Protein AF-A0A812RTT9-F1 (afdb_monomer)

Secondary structure (DSSP, 8-state):
----------EEEEEE----S----S-GGGS-SSTTSHHHHHHHHHHHHTT-PPP-----EE--SPTTSSSSHHHHHHHHHHHHHHHHTS----PPPPPP-PPP--HHHHHHHHHHHHHHHHHHHHT--TTHHHHT--SSSHHHHHHH-TTHHHHHHHHHHTT-SEEEE-TTSS-EEEE--PPPSSHHHHHHHHHHHHHHHHHHHHHHHHTT-----------S--SEEEEEEE-TT---S-----EE-

Sequence (249 aa):
MSILEVALAQRRVTVSVPATVANLGPGLETVPRTEANLVVQGAAAAFKVCGRHLPSLRFICEHRIPFNKGLGAASASFVGGFLAASVLSAEAKKEEGGRLEVESVERRNAIFNVGRSALLINCFATQDFAKFQKASEDFLASPTILEKFPHIRPVSQAALAAGASGACACGYGPSVMALIQGRTGDVLAQSASNQLEQNVGKAMLTAGEECLVNGQILIAKPVDVGAHVVAQKSTLGQSDEKSRIVYFQ

Foldseek 3Di:
DDDDDDDPQFKAFAKAFDDQQAADDDDVVVADPDCPHLLNVLLQVLQVQVVHGRPDAAEAEAEGQDPPALRCSSVSSSPQSNVRNCVVSVDRDDDDDDDDPDDDDDPVQVVLLVVLCVVCVVCVVVVPLQCVQVSQDHDPQQVVLCVVAVLQVQLQVLLVVLPFSGKGARHSHDDMDTHHDQDPDDPVSVVVSVVSLVSSQVSSQVSCVVVVHHDHDGDGDDDPDGMDTPDMDGDPPDDDDDRYHYYYD

Radius of gyration: 21.87 Å; Cα contacts (8 Å, |Δi|>4): 388; chains: 1; bounding box: 47×41×65 Å

Structure (mmCIF, N/CA/C/O backbone):
data_AF-A0A812RTT9-F1
#
_entry.id   AF-A0A812RTT9-F1
#
loop_
_atom_site.group_PDB
_atom_site.id
_atom_site.type_symbol
_atom_site.label_atom_id
_atom_site.label_alt_id
_atom_site.label_comp_id
_atom_site.label_asym_id
_atom_site.label_entity_id
_atom_site.label_seq_id
_atom_site.pdbx_PDB_ins_code
_atom_site.Cartn_x
_atom_site.Cartn_y
_atom_site.Cartn_z
_atom_site.occupancy
_atom_site.B_iso_or_equiv
_atom_site.auth_seq_id
_atom_site.auth_comp_id
_atom_site.auth_asym_id
_atom_site.auth_atom_id
_atom_site.pdbx_PDB_model_num
ATOM 1 N N . MET A 1 1 ? -28.262 12.755 47.465 1.00 25.50 1 MET A N 1
ATOM 2 C CA . MET A 1 1 ? -28.466 12.812 46.001 1.00 25.50 1 MET A CA 1
ATOM 3 C C . MET A 1 1 ? -27.111 13.119 45.367 1.00 25.50 1 MET A C 1
ATOM 5 O O . MET A 1 1 ? -26.731 14.274 45.334 1.00 25.50 1 MET A O 1
ATOM 9 N N . SER A 1 2 ? -26.186 12.163 45.255 1.00 24.22 2 SER A N 1
ATOM 10 C CA . SER A 1 2 ? -26.076 11.056 44.282 1.00 24.22 2 SER A CA 1
ATOM 11 C C . SER A 1 2 ? -25.768 11.516 42.854 1.00 24.22 2 SER A C 1
ATOM 13 O O . SER A 1 2 ? -26.687 11.736 42.072 1.00 24.22 2 SER A O 1
ATOM 15 N N . ILE A 1 3 ? -24.483 11.542 42.499 1.00 21.12 3 ILE A N 1
ATOM 16 C CA . ILE A 1 3 ? -24.035 11.155 41.158 1.00 21.12 3 ILE A CA 1
ATOM 17 C C . ILE A 1 3 ? -22.860 10.194 41.364 1.00 21.12 3 ILE A C 1
ATOM 19 O O . ILE A 1 3 ? -21.837 10.562 41.933 1.00 21.12 3 ILE A O 1
ATOM 23 N N . LEU A 1 4 ? -23.084 8.930 40.999 1.00 18.11 4 LEU A N 1
ATOM 24 C CA . LEU A 1 4 ? -22.087 7.864 40.970 1.00 18.11 4 LEU A CA 1
ATOM 25 C C . LEU A 1 4 ? -21.086 8.138 39.837 1.00 18.11 4 LEU A C 1
ATOM 27 O O . LEU A 1 4 ? -21.487 8.197 38.676 1.00 18.11 4 LEU A O 1
ATOM 31 N N . GLU A 1 5 ? -19.793 8.199 40.151 1.00 22.33 5 GLU A N 1
ATOM 32 C CA . GLU A 1 5 ? -18.731 7.954 39.170 1.00 22.33 5 GLU A CA 1
ATOM 33 C C . GLU A 1 5 ? -18.570 6.442 38.983 1.00 22.33 5 GLU A C 1
ATOM 35 O O . GLU A 1 5 ? -18.138 5.725 39.886 1.00 22.33 5 GLU A O 1
ATOM 40 N N . VAL A 1 6 ? -18.922 5.936 37.801 1.00 22.14 6 VAL A N 1
ATOM 41 C CA . VAL A 1 6 ? -18.658 4.541 37.431 1.00 22.14 6 VAL A CA 1
ATOM 42 C C . VAL A 1 6 ? -17.352 4.489 36.641 1.00 22.14 6 VAL A C 1
ATOM 44 O O . VAL A 1 6 ? -17.323 4.704 35.430 1.00 22.14 6 VAL A O 1
ATOM 47 N N . ALA A 1 7 ? -16.256 4.181 37.334 1.00 30.05 7 ALA A N 1
ATOM 48 C CA . ALA A 1 7 ? -14.980 3.832 36.721 1.00 30.05 7 ALA A CA 1
ATOM 49 C C . ALA A 1 7 ? -15.010 2.372 36.234 1.00 30.05 7 ALA A C 1
ATOM 51 O O . ALA A 1 7 ? -14.800 1.437 37.003 1.00 30.05 7 ALA A O 1
ATOM 52 N N . LEU A 1 8 ? -15.227 2.154 34.936 1.00 38.53 8 LEU A N 1
ATOM 53 C CA . LEU A 1 8 ? -14.974 0.860 34.290 1.00 38.53 8 LEU A CA 1
ATOM 54 C C . LEU A 1 8 ? -13.590 0.874 33.625 1.00 38.53 8 LEU A C 1
ATOM 56 O O . LEU A 1 8 ? -13.465 0.926 32.406 1.00 38.53 8 LEU A O 1
ATOM 60 N N . ALA A 1 9 ? -12.530 0.823 34.435 1.00 48.03 9 ALA A N 1
ATOM 61 C CA . ALA A 1 9 ? -11.144 0.773 33.964 1.00 48.03 9 ALA A CA 1
ATOM 62 C C . ALA A 1 9 ? -10.454 -0.542 34.371 1.00 48.03 9 ALA A C 1
ATOM 64 O O . ALA A 1 9 ? -9.556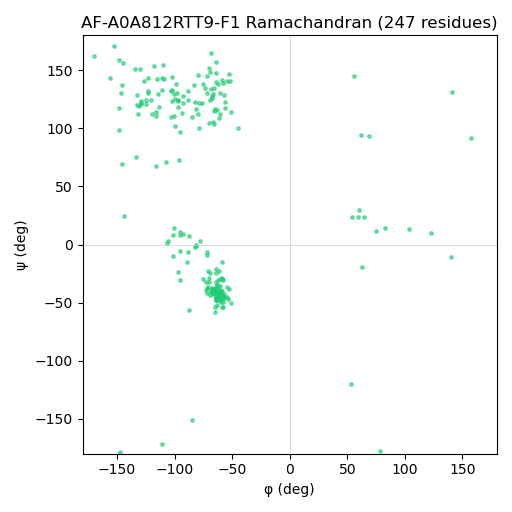 -0.526 35.203 1.00 48.03 9 ALA A O 1
ATOM 65 N N . GLN A 1 10 ? -10.869 -1.693 33.818 1.00 51.56 10 GLN A N 1
ATOM 66 C CA . GLN A 1 10 ? -10.268 -3.008 34.156 1.00 51.56 10 GLN A CA 1
ATOM 67 C C . GLN A 1 10 ? -10.157 -4.002 32.978 1.00 51.56 10 GLN A C 1
ATOM 69 O O . GLN A 1 10 ? -10.106 -5.223 33.166 1.00 51.56 10 GLN A O 1
ATOM 74 N N . ARG A 1 11 ? -10.111 -3.509 31.733 1.00 45.09 11 ARG A N 1
ATOM 75 C CA . ARG A 1 11 ? -9.978 -4.359 30.538 1.00 45.09 11 ARG A CA 1
ATOM 76 C C . ARG A 1 11 ? -8.849 -3.866 29.636 1.00 45.09 11 ARG A C 1
ATOM 78 O O . ARG A 1 11 ? -8.868 -2.731 29.171 1.00 45.09 11 ARG A O 1
ATOM 85 N N . ARG A 1 12 ? -7.866 -4.735 29.390 1.00 54.88 12 ARG A N 1
ATOM 86 C CA . ARG A 1 12 ? -6.783 -4.537 28.422 1.00 54.88 12 ARG A CA 1
ATOM 87 C C . ARG A 1 12 ? -7.127 -5.301 27.154 1.00 54.88 12 ARG A C 1
ATOM 89 O O . ARG A 1 12 ? -7.333 -6.510 27.220 1.00 54.88 12 ARG A O 1
ATOM 96 N N . VAL A 1 13 ? -7.126 -4.609 26.020 1.00 47.72 13 VAL A N 1
ATOM 97 C CA . VAL A 1 13 ? -7.212 -5.222 24.691 1.00 47.72 13 VAL A CA 1
ATOM 98 C C . VAL A 1 13 ? -6.000 -4.779 23.890 1.00 47.72 13 VAL A C 1
ATOM 100 O O . VAL A 1 13 ? -5.650 -3.600 23.874 1.00 47.72 13 VAL A O 1
ATOM 103 N N . THR A 1 14 ? -5.349 -5.747 23.263 1.00 49.47 14 THR A N 1
ATOM 104 C CA . THR A 1 14 ? -4.237 -5.546 22.349 1.00 49.47 14 THR A CA 1
ATOM 105 C C . THR A 1 14 ? -4.679 -6.032 20.982 1.00 49.47 14 THR A C 1
ATOM 107 O O . THR A 1 14 ? -4.944 -7.219 20.792 1.00 49.47 14 THR A O 1
ATOM 110 N N . VAL A 1 15 ? -4.788 -5.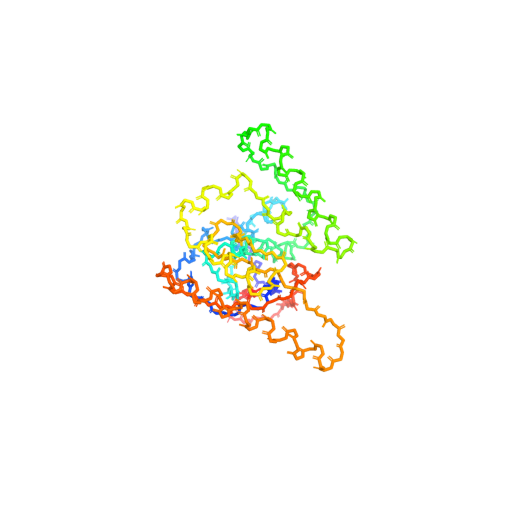093 20.047 1.00 42.69 15 VAL A N 1
ATOM 111 C CA . VAL A 1 15 ? -5.117 -5.357 18.645 1.00 42.69 15 VAL A CA 1
ATOM 112 C C . VAL A 1 15 ? -3.844 -5.247 17.829 1.00 42.69 15 VAL A C 1
ATOM 114 O O . VAL A 1 15 ? -3.104 -4.277 17.999 1.00 42.69 15 VAL A O 1
ATOM 117 N N . SER A 1 16 ? -3.618 -6.242 16.973 1.00 47.34 16 SER A N 1
ATOM 118 C CA . SER A 1 16 ? -2.632 -6.182 15.906 1.00 47.34 16 SER A CA 1
ATOM 119 C C . SER A 1 16 ? -3.343 -5.926 14.585 1.00 47.34 16 SER A C 1
ATOM 121 O O . SER A 1 16 ? -4.247 -6.674 14.206 1.00 47.34 16 SER A O 1
ATOM 123 N N . VAL A 1 17 ? -2.962 -4.857 13.888 1.00 45.22 17 VAL A N 1
ATOM 124 C CA . VAL A 1 17 ? -3.319 -4.697 12.476 1.00 45.22 17 VAL A CA 1
ATOM 125 C C . VAL A 1 17 ? -2.092 -5.085 11.675 1.00 45.22 17 VAL A C 1
ATOM 127 O O . VAL A 1 17 ? -1.097 -4.375 11.766 1.00 45.22 17 VAL A O 1
ATOM 130 N N . PRO A 1 18 ? -2.116 -6.209 10.946 1.00 41.66 18 PRO A N 1
ATOM 131 C CA . PRO A 1 18 ? -0.933 -6.661 10.249 1.00 41.66 18 PRO A CA 1
ATOM 132 C C . PRO A 1 18 ? -0.545 -5.631 9.190 1.00 41.66 18 PRO A C 1
ATOM 134 O O . PRO A 1 18 ? -1.275 -5.387 8.230 1.00 41.66 18 PRO A O 1
ATOM 137 N N . ALA A 1 19 ? 0.624 -5.031 9.377 1.00 45.41 19 ALA A N 1
ATOM 138 C CA . ALA A 1 19 ? 1.391 -4.475 8.286 1.00 45.41 19 ALA A CA 1
ATOM 139 C C . ALA A 1 19 ? 2.001 -5.639 7.498 1.00 45.41 19 ALA A C 1
ATOM 141 O O . ALA A 1 19 ? 2.594 -6.555 8.077 1.00 45.41 19 ALA A O 1
ATOM 142 N N . THR A 1 20 ? 1.916 -5.598 6.173 1.00 37.03 20 THR A N 1
ATOM 143 C CA . THR A 1 20 ? 2.867 -6.303 5.315 1.00 37.03 20 THR A CA 1
ATOM 144 C C . THR A 1 20 ? 4.267 -5.898 5.807 1.00 37.03 20 THR A C 1
ATOM 146 O O . THR A 1 20 ? 4.567 -4.712 5.788 1.00 37.03 20 THR A O 1
ATOM 149 N N . VAL A 1 21 ? 5.059 -6.832 6.357 1.00 31.42 21 VAL A N 1
ATOM 150 C CA . VAL A 1 21 ? 6.250 -6.565 7.202 1.00 31.42 21 VAL A CA 1
ATOM 151 C C . VAL A 1 21 ? 7.150 -5.463 6.621 1.00 31.42 21 VAL A C 1
ATOM 153 O O . VAL A 1 21 ? 7.923 -5.696 5.700 1.00 31.42 21 VAL A O 1
ATOM 156 N N . ALA A 1 22 ? 7.038 -4.250 7.157 1.00 30.58 22 ALA A N 1
ATOM 157 C CA . ALA A 1 22 ? 7.644 -3.052 6.587 1.00 30.58 22 ALA A CA 1
ATOM 158 C C . ALA A 1 22 ? 8.076 -2.102 7.714 1.00 30.58 22 ALA A C 1
ATOM 160 O O . ALA A 1 22 ? 7.460 -1.070 7.945 1.00 30.58 22 ALA A O 1
ATOM 161 N N . ASN A 1 23 ? 9.104 -2.484 8.475 1.00 31.62 23 ASN A N 1
ATOM 162 C CA . ASN A 1 23 ? 9.490 -1.765 9.690 1.00 31.62 23 ASN A CA 1
ATOM 163 C C . ASN A 1 23 ? 10.148 -0.396 9.438 1.00 31.62 23 ASN A C 1
ATOM 165 O O . ASN A 1 23 ? 10.974 -0.240 8.544 1.00 31.62 23 ASN A O 1
ATOM 169 N N . LEU A 1 24 ? 9.831 0.517 10.369 1.00 41.62 24 LEU A N 1
ATOM 170 C CA . LEU A 1 24 ? 10.517 1.756 10.763 1.00 41.62 24 LEU A CA 1
ATOM 171 C C . LEU A 1 24 ? 10.651 2.826 9.669 1.00 41.62 24 LEU A C 1
ATOM 173 O O . LEU A 1 24 ? 11.616 2.878 8.917 1.00 41.62 24 LEU A O 1
ATOM 177 N N . GLY A 1 25 ? 9.692 3.752 9.646 1.00 41.84 25 GLY A N 1
ATOM 178 C CA . GLY A 1 25 ? 9.837 5.048 8.984 1.00 41.84 25 GLY A CA 1
ATOM 179 C C . GLY A 1 25 ? 9.418 6.196 9.919 1.00 41.84 25 GLY A C 1
ATOM 180 O O . GLY A 1 25 ? 8.568 5.978 10.786 1.00 41.84 25 GLY A O 1
ATOM 181 N N . PRO A 1 26 ? 9.992 7.406 9.771 1.00 47.72 26 PRO A N 1
ATOM 182 C CA . PRO A 1 26 ? 9.572 8.612 10.497 1.00 47.72 26 PRO A CA 1
ATOM 183 C C . PRO A 1 26 ? 8.136 9.041 10.128 1.00 47.72 26 PRO A C 1
ATOM 185 O O . PRO A 1 26 ? 7.641 8.687 9.054 1.00 47.72 26 PRO A O 1
ATOM 188 N N . GLY A 1 27 ? 7.462 9.793 11.009 1.00 54.22 27 GLY A N 1
ATOM 189 C CA . GLY A 1 27 ? 6.085 10.273 10.806 1.00 54.22 27 GLY A CA 1
ATOM 190 C C . GLY A 1 27 ? 5.192 10.227 12.053 1.00 54.22 27 GLY A C 1
ATOM 191 O O . GLY A 1 27 ? 4.103 10.808 12.049 1.00 54.22 27 GLY A O 1
ATOM 192 N N . LEU A 1 28 ? 5.632 9.569 13.131 1.00 53.44 28 LEU A N 1
ATOM 193 C CA . LEU A 1 28 ? 4.862 9.433 14.378 1.00 53.44 28 LEU A CA 1
ATOM 194 C C . LEU A 1 28 ? 4.726 10.749 15.147 1.00 53.44 28 LEU A C 1
ATOM 196 O O . LEU A 1 28 ? 3.763 10.944 15.885 1.00 53.44 28 LEU A O 1
ATOM 200 N N . GLU A 1 29 ? 5.653 11.676 14.935 1.00 51.00 29 GLU A N 1
ATOM 201 C CA . GLU A 1 29 ? 5.626 13.037 15.462 1.00 51.00 29 GLU A CA 1
ATOM 202 C C . GLU A 1 29 ? 4.417 13.850 14.975 1.00 51.00 29 GLU A C 1
ATOM 204 O O . GLU A 1 29 ? 3.992 14.780 15.657 1.00 51.00 29 GLU A O 1
ATOM 209 N N . THR A 1 30 ? 3.825 13.474 13.836 1.00 64.56 30 THR A N 1
ATOM 210 C CA . THR A 1 30 ? 2.651 14.152 13.262 1.00 64.56 30 THR A CA 1
ATOM 211 C C . THR A 1 30 ? 1.317 13.601 13.766 1.00 64.56 30 THR A C 1
ATOM 213 O O . THR A 1 30 ? 0.263 14.160 13.465 1.00 64.56 30 THR A O 1
ATOM 216 N N . VAL A 1 31 ? 1.336 12.509 14.537 1.00 70.69 31 VAL A N 1
ATOM 217 C CA . VAL A 1 31 ? 0.117 11.843 15.000 1.00 70.69 31 VAL A CA 1
ATOM 218 C C . VAL A 1 31 ? -0.476 12.614 16.190 1.00 70.69 31 VAL A C 1
ATOM 220 O O . VAL A 1 31 ? 0.192 12.750 17.222 1.00 70.69 31 VAL A O 1
ATOM 223 N N . PRO A 1 32 ? -1.737 13.089 16.108 1.00 72.94 32 PRO A N 1
ATOM 224 C CA . PRO A 1 32 ? -2.369 13.809 17.209 1.00 72.94 32 PRO A CA 1
ATOM 225 C C . PRO A 1 32 ? -2.427 12.968 18.489 1.00 72.94 32 PRO A C 1
ATOM 227 O O . PRO A 1 32 ? -2.709 11.771 18.448 1.00 72.94 32 PRO A O 1
ATOM 230 N N . ARG A 1 33 ? -2.214 13.602 19.647 1.00 71.88 33 ARG A N 1
ATOM 231 C CA . ARG A 1 33 ? -2.348 12.971 20.980 1.00 71.88 33 ARG A CA 1
ATOM 232 C C . ARG A 1 33 ? -3.673 13.303 21.676 1.00 71.88 33 ARG A C 1
ATOM 234 O O . ARG A 1 33 ? -3.811 13.099 22.877 1.00 71.88 33 ARG A O 1
ATOM 241 N N . THR A 1 34 ? -4.620 13.846 20.920 1.00 76.75 34 THR A N 1
ATOM 242 C CA . THR A 1 34 ? -5.950 14.272 21.370 1.00 76.75 34 THR A CA 1
ATOM 243 C C . THR A 1 34 ? -7.029 13.362 20.774 1.00 76.75 34 THR A C 1
ATOM 245 O O . THR A 1 34 ? -6.724 12.368 20.114 1.00 76.75 34 THR A O 1
ATOM 248 N N . GLU A 1 35 ? -8.301 13.722 20.946 1.00 74.50 35 GLU A N 1
ATOM 249 C CA . GLU A 1 35 ? -9.454 13.055 20.318 1.00 74.50 35 GLU A CA 1
ATOM 250 C 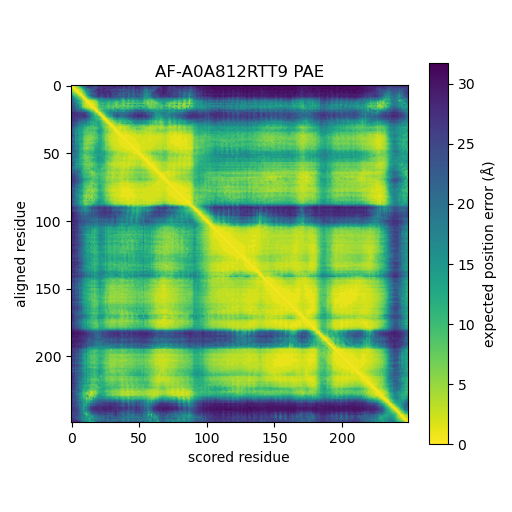C . GLU A 1 35 ? -9.405 13.048 18.779 1.00 74.50 35 GLU A C 1
ATOM 252 O O . GLU A 1 35 ? -10.098 12.264 18.136 1.00 74.50 35 GLU A O 1
ATOM 257 N N . ALA A 1 36 ? -8.539 13.870 18.175 1.00 74.69 36 ALA A N 1
ATOM 258 C CA . ALA A 1 36 ? -8.261 13.845 16.741 1.00 74.69 36 ALA A CA 1
ATOM 259 C C . ALA A 1 36 ? -7.442 12.615 16.293 1.00 74.69 36 ALA A C 1
ATOM 261 O O . ALA A 1 36 ? -7.259 12.399 15.097 1.00 74.69 36 ALA A O 1
ATOM 262 N N . ASN A 1 37 ? -6.921 11.806 17.222 1.00 79.62 37 ASN A N 1
ATOM 263 C CA . ASN A 1 37 ? -6.201 10.583 16.885 1.00 79.62 37 ASN A CA 1
ATOM 264 C C . ASN A 1 37 ? -7.154 9.546 16.273 1.00 79.62 37 ASN A C 1
ATOM 266 O O . ASN A 1 37 ? -8.151 9.177 16.889 1.00 79.62 37 ASN A O 1
ATOM 270 N N . LEU A 1 38 ? -6.811 9.005 15.102 1.00 83.19 38 LEU A N 1
ATOM 271 C CA . LEU A 1 38 ? -7.652 8.039 14.385 1.00 83.19 38 LEU A CA 1
ATOM 272 C C . LEU A 1 38 ? -7.951 6.762 15.184 1.00 83.19 38 LEU A C 1
ATOM 274 O O . LEU A 1 38 ? -9.023 6.189 15.019 1.00 83.19 38 LEU A O 1
ATOM 278 N N . VAL A 1 39 ? -7.057 6.333 16.080 1.00 83.44 39 VAL A N 1
ATOM 279 C CA . VAL A 1 39 ? -7.327 5.209 16.994 1.00 83.44 39 VAL A CA 1
ATOM 280 C C . VAL A 1 39 ? -8.432 5.579 17.986 1.00 83.44 39 VAL A C 1
ATOM 282 O O . VAL A 1 39 ? -9.340 4.786 18.228 1.00 83.44 39 VAL A O 1
ATOM 285 N N . VAL A 1 40 ? -8.388 6.797 18.533 1.00 80.94 40 VAL A N 1
ATOM 286 C CA . VAL A 1 40 ? -9.408 7.307 19.462 1.00 80.94 40 VAL A CA 1
ATOM 287 C C . VAL A 1 40 ? -10.737 7.498 18.738 1.00 80.94 40 VAL A C 1
ATOM 289 O O . VAL A 1 40 ? -11.771 7.091 19.257 1.00 80.94 40 VAL A O 1
ATOM 292 N N . GLN A 1 41 ? -10.718 8.027 17.513 1.00 84.25 41 GLN A N 1
ATOM 293 C CA . GLN A 1 41 ? -11.916 8.172 16.684 1.00 84.25 41 GLN A CA 1
ATOM 294 C C . GLN A 1 41 ? -12.536 6.821 16.319 1.00 84.25 41 GLN A C 1
ATOM 296 O O . GLN A 1 41 ? -13.749 6.662 16.433 1.00 84.25 41 GLN A O 1
ATOM 301 N N . GLY A 1 42 ? -11.720 5.833 15.941 1.00 83.69 42 GLY A N 1
ATOM 302 C CA . GLY A 1 42 ? -12.185 4.469 15.692 1.00 83.69 42 GLY A CA 1
ATOM 303 C C . GLY A 1 42 ? -12.825 3.855 16.936 1.00 83.69 42 GLY A C 1
ATOM 304 O O . GLY A 1 42 ? -13.915 3.289 16.866 1.00 83.69 42 GLY A O 1
ATOM 305 N N . ALA A 1 43 ? -12.197 4.039 18.101 1.00 82.00 43 ALA A N 1
ATOM 306 C CA . ALA A 1 43 ? -12.747 3.579 19.370 1.00 82.00 43 ALA A CA 1
ATOM 307 C C . ALA A 1 43 ? -14.072 4.276 19.722 1.00 82.00 43 ALA A C 1
ATOM 309 O O . ALA A 1 43 ? -15.047 3.614 20.075 1.00 82.00 43 ALA A O 1
ATOM 310 N N . ALA A 1 44 ? -14.136 5.601 19.581 1.00 83.25 44 ALA A N 1
ATOM 311 C CA . ALA A 1 44 ? -15.350 6.380 19.799 1.00 83.25 44 ALA A CA 1
ATOM 312 C C . ALA A 1 44 ? -16.480 5.941 18.858 1.00 83.25 44 ALA A C 1
ATOM 314 O O . ALA A 1 44 ? -17.621 5.799 19.297 1.00 83.25 44 ALA A O 1
ATOM 315 N N . ALA A 1 45 ? -16.164 5.667 17.589 1.00 83.31 45 ALA A N 1
ATOM 316 C CA . ALA A 1 45 ? -17.122 5.165 16.613 1.00 83.31 45 ALA A CA 1
ATOM 317 C C . ALA A 1 45 ? -17.709 3.810 17.033 1.00 83.31 45 ALA A C 1
ATOM 319 O O . ALA A 1 45 ? -18.925 3.640 16.983 1.00 83.31 45 ALA A O 1
ATOM 320 N N . ALA A 1 46 ? -16.887 2.878 17.525 1.00 82.94 46 ALA A N 1
ATOM 321 C CA . ALA A 1 46 ? -17.377 1.590 18.019 1.00 82.94 46 ALA A CA 1
ATOM 322 C C . ALA A 1 46 ? -18.335 1.744 19.214 1.00 82.94 46 ALA A C 1
ATOM 324 O O . ALA A 1 46 ? -19.383 1.106 19.246 1.00 82.94 46 ALA A O 1
ATOM 325 N N . PHE A 1 47 ? -18.024 2.619 20.178 1.00 80.69 47 PHE A N 1
ATOM 326 C CA . PHE A 1 47 ? -18.922 2.888 21.310 1.00 80.69 47 PHE A CA 1
ATOM 327 C C . PHE A 1 47 ? -20.219 3.580 20.876 1.00 80.69 47 PHE A C 1
ATOM 329 O O . PHE A 1 47 ? -21.293 3.224 21.365 1.00 80.69 47 PHE A O 1
ATOM 336 N N . LYS A 1 48 ? -20.132 4.506 19.913 1.00 82.25 48 LYS A N 1
ATOM 337 C CA . LYS A 1 48 ? -21.294 5.190 19.336 1.00 82.25 48 LYS A CA 1
ATOM 338 C C . LYS A 1 48 ? -22.271 4.205 18.690 1.00 82.25 48 LYS A C 1
ATOM 340 O O . LYS A 1 48 ? -23.469 4.339 18.916 1.00 82.25 48 LYS A O 1
ATOM 345 N N . VAL A 1 49 ? -21.777 3.204 17.953 1.00 77.06 49 VAL A N 1
ATOM 346 C CA . VAL A 1 49 ? -22.608 2.123 17.375 1.00 77.06 49 VAL A CA 1
ATOM 347 C C . VAL A 1 49 ? -23.335 1.336 18.471 1.00 77.06 49 VAL A C 1
ATOM 349 O O . VAL A 1 49 ? -24.496 0.973 18.321 1.00 77.06 49 VAL A O 1
ATOM 352 N N . CYS A 1 50 ? -22.698 1.140 19.625 1.00 74.06 50 CYS A N 1
ATOM 353 C CA . CYS A 1 50 ? -23.316 0.496 20.785 1.00 74.06 50 CYS A CA 1
ATOM 354 C C . CYS A 1 50 ? -24.272 1.413 21.577 1.00 74.06 50 CYS A C 1
ATOM 356 O O . CYS A 1 50 ? -24.743 1.011 22.642 1.00 74.06 50 CYS A O 1
ATOM 358 N N . GLY A 1 51 ? -24.515 2.652 21.129 1.00 76.62 51 GLY A N 1
ATOM 359 C CA . GLY A 1 51 ? -25.315 3.641 21.858 1.00 76.62 51 GLY A CA 1
ATOM 360 C C . GLY A 1 51 ? -24.692 4.074 23.190 1.00 76.62 51 GLY A C 1
ATOM 361 O O . GLY A 1 51 ? -25.404 4.487 24.103 1.00 76.62 51 GLY A O 1
ATOM 362 N N . ARG A 1 52 ? -23.368 3.941 23.339 1.00 76.75 52 ARG A N 1
ATOM 363 C CA . ARG A 1 52 ? -22.627 4.266 24.564 1.00 76.75 52 ARG A CA 1
ATOM 364 C C . ARG A 1 52 ? -21.620 5.382 24.301 1.00 76.75 52 ARG A C 1
ATOM 366 O O . ARG A 1 52 ? -21.113 5.539 23.195 1.00 76.75 52 ARG A O 1
ATOM 373 N N . HIS A 1 53 ? -21.284 6.131 25.345 1.00 75.81 53 HIS A N 1
ATOM 374 C CA . HIS A 1 53 ? -20.142 7.040 25.297 1.00 75.81 53 HIS A CA 1
ATOM 375 C C . HIS A 1 53 ? -18.837 6.274 25.512 1.00 75.81 53 HIS A C 1
ATOM 377 O O . HIS A 1 53 ? -18.798 5.299 26.265 1.00 75.81 53 HIS A O 1
ATOM 383 N N . LEU A 1 54 ? -17.771 6.727 24.848 1.00 73.75 54 LEU A N 1
ATOM 384 C CA . LEU A 1 54 ? -16.423 6.213 25.062 1.00 73.75 54 LEU A CA 1
ATOM 385 C C . LEU A 1 54 ? -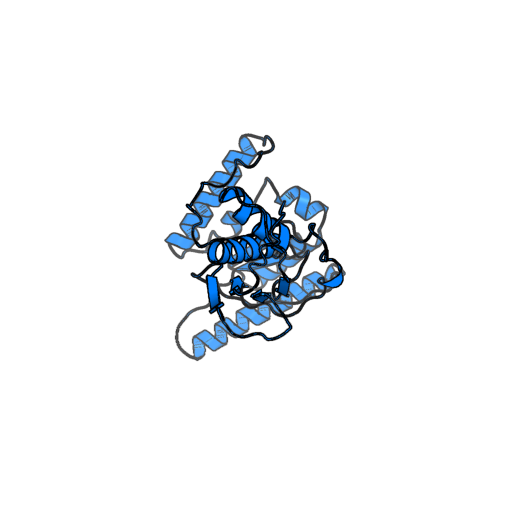15.992 6.553 26.502 1.00 73.75 54 LEU A C 1
ATOM 387 O O . LEU A 1 54 ? -15.907 7.738 26.828 1.00 73.75 54 LEU A O 1
ATOM 391 N N . PRO A 1 55 ? -15.737 5.563 27.378 1.00 75.06 55 PRO A N 1
ATOM 392 C CA . PRO A 1 55 ? -15.220 5.839 28.712 1.00 75.06 55 PRO A CA 1
ATOM 393 C C . PRO A 1 55 ? -13.785 6.372 28.635 1.00 75.06 55 PRO A C 1
ATOM 395 O O . PRO A 1 55 ? -13.095 6.209 27.627 1.00 75.06 55 PRO A O 1
ATOM 398 N N . SER A 1 56 ? -13.300 6.956 29.729 1.00 73.38 56 SER A N 1
ATOM 399 C CA . SER A 1 56 ? -11.902 7.376 29.834 1.00 73.38 56 SER A CA 1
ATOM 400 C C . SER A 1 56 ? -10.966 6.173 29.691 1.00 73.38 56 SER A C 1
ATOM 402 O O . SER A 1 56 ? -10.913 5.289 30.547 1.00 73.38 56 SER A O 1
ATOM 404 N N . LEU A 1 57 ? -10.212 6.152 28.595 1.00 71.50 57 LEU A N 1
ATOM 405 C CA . LEU A 1 57 ? -9.300 5.078 28.224 1.00 71.50 57 LEU A CA 1
ATOM 406 C C . LEU A 1 57 ? -7.902 5.644 27.960 1.00 71.50 57 LEU A C 1
ATOM 408 O O . LEU A 1 57 ? -7.746 6.697 27.347 1.00 71.50 57 LEU A O 1
ATOM 412 N N . ARG A 1 58 ? -6.859 4.928 28.393 1.00 67.06 58 ARG A N 1
ATOM 413 C CA . ARG A 1 58 ? -5.472 5.265 28.043 1.00 67.06 58 ARG A CA 1
ATOM 414 C C . ARG A 1 58 ? -5.056 4.471 26.820 1.00 67.06 58 ARG A C 1
ATOM 416 O O . ARG A 1 58 ? -4.866 3.278 26.976 1.00 67.06 58 ARG A O 1
ATOM 423 N N . PHE A 1 59 ? -4.818 5.117 25.685 1.00 70.38 59 PHE A N 1
ATOM 424 C CA . PHE A 1 59 ? -4.319 4.497 24.453 1.00 70.38 59 PHE A CA 1
ATOM 425 C C . PHE A 1 59 ? -2.780 4.474 24.417 1.00 70.38 59 PHE A C 1
ATOM 427 O O . PHE A 1 59 ? -2.142 5.489 24.680 1.00 70.38 59 PHE A O 1
ATOM 434 N N . ILE A 1 60 ? -2.174 3.335 24.091 1.00 70.94 60 ILE A N 1
ATOM 435 C CA . ILE A 1 60 ? -0.765 3.206 23.682 1.00 70.94 60 ILE A CA 1
ATOM 436 C C . ILE A 1 60 ? -0.828 2.546 22.327 1.00 70.94 60 ILE A C 1
ATOM 438 O O . ILE A 1 60 ? -1.528 1.552 22.184 1.00 70.94 60 ILE A O 1
ATOM 442 N N . CYS A 1 61 ? -0.128 3.108 21.357 1.00 70.50 61 CYS A N 1
ATOM 443 C CA . CYS A 1 61 ? -0.135 2.651 19.983 1.00 70.50 61 CYS A CA 1
ATOM 444 C C . CYS A 1 61 ? 1.305 2.485 19.525 1.00 70.50 61 CYS A C 1
ATOM 446 O O . CYS A 1 61 ? 2.091 3.422 19.618 1.00 70.50 61 CYS A O 1
ATOM 448 N N . GLU A 1 62 ? 1.635 1.291 19.066 1.00 71.50 62 GLU A N 1
ATOM 449 C CA . GLU A 1 62 ? 2.834 0.982 18.312 1.00 71.50 62 GLU A CA 1
ATOM 450 C C . GLU A 1 62 ? 2.443 0.945 16.846 1.00 71.50 62 GLU A C 1
ATOM 452 O O . GLU A 1 62 ? 1.379 0.431 16.511 1.00 71.50 62 GLU A O 1
ATOM 457 N N . HIS A 1 63 ? 3.279 1.508 15.983 1.00 71.31 63 HIS A N 1
ATOM 458 C CA . HIS A 1 63 ? 2.979 1.639 14.566 1.00 71.31 63 HIS A CA 1
ATOM 459 C C . HIS A 1 63 ? 4.152 1.140 13.727 1.00 71.31 63 HIS A C 1
ATOM 461 O O . HIS A 1 63 ? 5.243 1.704 13.796 1.00 71.31 63 HIS A O 1
ATOM 467 N N . ARG A 1 64 ? 3.922 0.112 12.908 1.00 73.38 64 ARG A N 1
ATOM 468 C CA . ARG A 1 64 ? 4.881 -0.423 11.927 1.00 73.38 64 ARG A CA 1
ATOM 469 C C . ARG A 1 64 ? 4.524 -0.075 10.486 1.00 73.38 64 ARG A C 1
ATOM 471 O O . ARG A 1 64 ? 5.260 -0.459 9.591 1.00 73.38 64 ARG A O 1
ATOM 478 N N . ILE A 1 65 ? 3.443 0.666 10.237 1.00 76.50 65 ILE A N 1
ATOM 479 C CA . ILE A 1 65 ? 3.138 1.212 8.907 1.00 76.50 65 ILE A CA 1
ATOM 480 C C . ILE A 1 65 ? 3.634 2.664 8.853 1.00 76.50 65 ILE A C 1
ATOM 482 O O . ILE A 1 65 ? 3.191 3.479 9.666 1.00 76.50 65 ILE A O 1
ATOM 486 N N . PRO A 1 66 ? 4.509 3.032 7.899 1.00 78.31 66 PRO A N 1
ATOM 487 C CA . PRO A 1 66 ? 4.944 4.415 7.735 1.00 78.31 66 PRO A CA 1
ATOM 488 C C . PRO A 1 66 ? 3.764 5.381 7.522 1.00 78.31 66 PRO A C 1
ATOM 490 O O . PRO A 1 66 ? 2.979 5.241 6.576 1.00 78.31 66 PRO A O 1
ATOM 493 N N . PHE A 1 67 ? 3.650 6.392 8.389 1.00 79.00 67 PHE A N 1
ATOM 494 C CA . PHE A 1 67 ? 2.615 7.421 8.275 1.00 79.00 67 PHE A CA 1
ATOM 495 C C . PHE A 1 67 ? 2.849 8.332 7.078 1.00 79.00 67 PHE A C 1
ATOM 497 O O . PHE A 1 67 ? 3.978 8.633 6.699 1.00 79.00 67 PHE A O 1
ATOM 504 N N . ASN A 1 68 ? 1.751 8.814 6.499 1.00 80.62 68 ASN A N 1
ATOM 505 C CA . ASN A 1 68 ? 1.770 9.760 5.387 1.00 80.62 68 ASN A CA 1
ATOM 506 C C . ASN A 1 68 ? 2.491 9.262 4.122 1.00 80.62 68 ASN A C 1
ATOM 508 O O . ASN A 1 68 ? 2.942 10.064 3.306 1.00 80.62 68 ASN A O 1
ATOM 512 N N . LYS A 1 69 ? 2.589 7.935 3.953 1.00 85.38 69 LYS A N 1
ATOM 513 C CA . LYS A 1 69 ? 3.226 7.285 2.797 1.00 85.38 69 LYS A CA 1
ATOM 514 C C . LYS A 1 69 ? 2.249 6.648 1.799 1.00 85.38 69 LYS A C 1
ATOM 516 O O . LYS A 1 69 ? 2.682 6.017 0.847 1.00 85.38 69 LYS A O 1
ATOM 521 N N . GLY A 1 70 ? 0.936 6.779 2.003 1.00 80.19 70 GLY A N 1
ATOM 522 C CA . GLY A 1 70 ? -0.062 6.120 1.144 1.00 80.19 70 GLY A CA 1
ATOM 523 C C . GLY A 1 70 ? -0.201 4.610 1.393 1.00 80.19 70 GLY A C 1
ATOM 524 O O . GLY A 1 70 ? -0.860 3.914 0.631 1.00 80.19 70 GLY A O 1
ATOM 525 N N . LEU A 1 71 ? 0.382 4.102 2.486 1.00 83.25 71 LEU A N 1
ATOM 526 C CA . LEU A 1 71 ? 0.404 2.678 2.857 1.00 83.25 71 LEU A CA 1
ATOM 527 C C . LEU A 1 71 ? -0.755 2.252 3.781 1.00 83.25 71 LEU A C 1
ATOM 529 O O . LEU A 1 71 ? -0.745 1.154 4.323 1.00 83.25 71 LEU A O 1
ATOM 533 N N . GLY A 1 72 ? -1.742 3.124 4.007 1.00 82.00 72 GLY A N 1
ATOM 534 C CA . GLY A 1 72 ? -2.932 2.784 4.798 1.00 82.00 72 GLY A CA 1
ATOM 535 C C . GLY A 1 72 ? -2.786 2.881 6.325 1.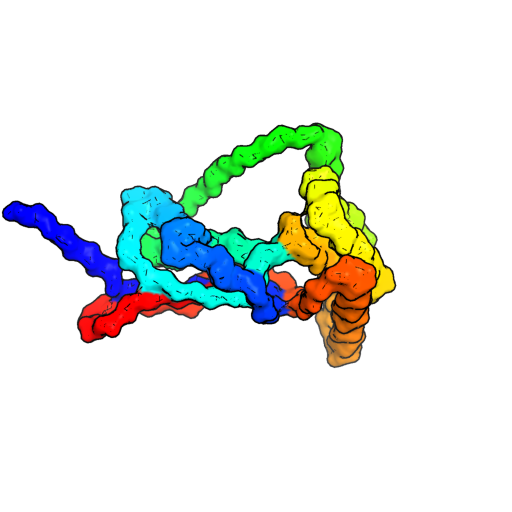00 82.00 72 GLY A C 1
ATOM 536 O O . GLY A 1 72 ? -3.679 2.421 7.031 1.00 82.00 72 GLY A O 1
ATOM 537 N N . ALA A 1 73 ? -1.735 3.522 6.857 1.00 81.56 73 ALA A N 1
ATOM 538 C CA . ALA A 1 73 ? -1.530 3.705 8.309 1.00 81.56 73 ALA A CA 1
ATOM 539 C C . ALA A 1 73 ? -2.732 4.366 9.023 1.00 81.56 73 ALA A C 1
ATOM 541 O O . ALA A 1 73 ? -3.091 4.007 10.147 1.00 81.56 73 ALA A O 1
ATOM 542 N N . ALA A 1 74 ? -3.391 5.318 8.355 1.00 82.00 74 ALA A N 1
ATOM 543 C CA . ALA A 1 74 ? -4.582 5.998 8.861 1.00 82.00 74 ALA A CA 1
ATOM 544 C C . ALA A 1 74 ? -5.769 5.032 9.028 1.00 82.00 74 ALA A C 1
ATOM 546 O O . ALA A 1 74 ? -6.325 4.902 10.121 1.00 82.00 74 ALA A O 1
ATOM 547 N N . SER A 1 75 ? -6.112 4.302 7.965 1.00 81.38 75 SER A N 1
ATOM 548 C CA . SER A 1 75 ? -7.185 3.304 7.973 1.00 81.38 75 SER A CA 1
ATOM 549 C C . SER A 1 75 ? -6.897 2.178 8.966 1.00 81.38 75 SER A C 1
ATOM 551 O O . SER A 1 75 ? -7.780 1.803 9.733 1.00 81.38 75 SER A O 1
ATOM 553 N N . ALA A 1 76 ? -5.651 1.696 9.023 1.00 82.50 76 ALA A N 1
ATOM 554 C CA . ALA A 1 76 ? -5.216 0.706 10.005 1.00 82.50 76 ALA A CA 1
ATOM 555 C C . ALA A 1 76 ? -5.417 1.205 11.446 1.00 82.50 76 ALA A C 1
ATOM 557 O O . ALA A 1 76 ? -5.922 0.464 12.287 1.00 82.50 76 ALA A O 1
ATOM 558 N N . SER A 1 77 ? -5.096 2.475 11.721 1.00 82.12 77 SER A N 1
ATOM 559 C CA . SER A 1 77 ? -5.271 3.091 13.045 1.00 82.12 77 SER A CA 1
ATOM 560 C C . SER A 1 77 ? -6.742 3.133 13.447 1.00 82.12 77 SER A C 1
ATOM 562 O O . SER A 1 77 ? -7.096 2.725 14.553 1.00 82.12 77 SER A O 1
ATOM 564 N N . PHE A 1 78 ? -7.607 3.568 12.529 1.00 84.00 78 PHE A N 1
ATOM 565 C CA . PHE A 1 78 ? -9.046 3.629 12.761 1.00 84.00 78 PHE A CA 1
ATOM 566 C C . PHE A 1 78 ? -9.649 2.241 13.008 1.00 84.00 78 PHE A C 1
ATOM 568 O O . PHE A 1 78 ? -10.294 2.023 14.032 1.00 84.00 78 PHE A O 1
ATOM 575 N N . VAL A 1 79 ? -9.392 1.279 12.113 1.00 81.12 79 VAL A N 1
ATOM 576 C CA . VAL A 1 79 ? -9.892 -0.102 12.238 1.00 81.12 79 VAL A CA 1
ATOM 577 C C . VAL A 1 79 ? -9.366 -0.758 13.514 1.00 81.12 79 VAL A C 1
ATOM 579 O O . VAL A 1 79 ? -10.106 -1.446 14.212 1.00 81.12 79 VAL A O 1
ATOM 582 N N . GLY A 1 80 ? -8.105 -0.502 13.857 1.00 80.88 80 GLY A N 1
ATOM 583 C CA . GLY A 1 80 ? -7.481 -0.971 15.084 1.00 80.88 80 GLY A CA 1
ATOM 584 C C . GLY A 1 80 ? -8.175 -0.479 16.353 1.00 80.88 80 GLY A C 1
ATOM 585 O O . GLY A 1 80 ? -8.503 -1.278 17.232 1.00 80.88 80 GLY A O 1
ATOM 586 N N . GLY A 1 81 ? -8.432 0.830 16.430 1.00 81.62 81 GLY A N 1
ATOM 587 C CA . GLY A 1 81 ? -9.171 1.445 17.531 1.00 81.62 81 GLY A CA 1
ATOM 588 C C . GLY A 1 81 ? -10.614 0.955 17.619 1.00 81.62 81 GLY A C 1
ATOM 589 O O . GLY A 1 81 ? -11.081 0.616 18.708 1.00 81.62 81 GLY A O 1
ATOM 590 N N . PHE A 1 82 ? -11.289 0.844 16.472 1.00 84.50 82 PHE A N 1
ATOM 591 C CA . PHE A 1 82 ? -12.647 0.316 16.379 1.00 84.50 82 PHE A CA 1
ATOM 592 C C . PHE A 1 82 ? -12.719 -1.112 16.920 1.00 84.50 82 PHE A C 1
ATOM 594 O O . PHE A 1 82 ? -13.470 -1.368 17.855 1.00 84.50 82 PHE A O 1
ATOM 601 N N . LEU A 1 83 ? -11.875 -2.021 16.420 1.00 82.19 83 LEU A N 1
ATOM 602 C CA . LEU A 1 83 ? -11.849 -3.415 16.862 1.00 82.19 83 LEU A CA 1
ATOM 603 C C . LEU A 1 83 ? -11.533 -3.536 18.360 1.00 82.19 83 LEU A C 1
ATOM 605 O O . LEU A 1 83 ? -12.193 -4.298 19.068 1.00 82.19 83 LEU A O 1
ATOM 609 N N . ALA A 1 84 ? -10.561 -2.767 18.861 1.00 79.81 84 ALA A N 1
ATOM 610 C CA . ALA A 1 84 ? -10.206 -2.779 20.278 1.00 79.81 84 ALA A CA 1
ATOM 611 C C . ALA A 1 84 ? -11.402 -2.377 21.154 1.00 79.81 84 ALA A C 1
ATOM 613 O O . ALA A 1 84 ? -11.701 -3.031 22.154 1.00 79.81 84 ALA A O 1
ATOM 614 N N . ALA A 1 85 ? -12.113 -1.324 20.756 1.00 82.00 85 ALA A N 1
ATOM 615 C CA . ALA A 1 85 ? -13.286 -0.828 21.457 1.00 82.00 85 ALA A CA 1
ATOM 616 C C . ALA A 1 85 ? -14.509 -1.746 21.325 1.00 82.00 85 ALA A C 1
ATOM 618 O O . ALA A 1 85 ? -15.223 -1.934 22.310 1.00 82.00 85 ALA A O 1
ATOM 619 N N . SER A 1 86 ? -14.724 -2.377 20.167 1.00 81.31 86 SER A N 1
ATOM 620 C CA . SER A 1 86 ? -15.782 -3.377 19.979 1.00 81.31 86 SER A CA 1
ATOM 621 C C . SER A 1 86 ? -15.633 -4.533 20.969 1.00 81.31 86 SER A C 1
ATOM 623 O O . SER A 1 86 ? -16.607 -4.939 21.599 1.00 81.31 86 SER A O 1
ATOM 625 N N . VAL A 1 87 ? -14.402 -5.009 21.175 1.00 79.00 87 VAL A N 1
ATOM 626 C CA . VAL A 1 87 ? -14.089 -6.070 22.147 1.00 79.00 87 VAL A CA 1
ATOM 627 C C . VAL A 1 87 ? -14.317 -5.590 23.584 1.00 79.00 87 VAL A C 1
ATOM 629 O O . VAL A 1 87 ? -14.825 -6.335 24.423 1.00 79.00 87 VAL A O 1
ATOM 632 N N . LEU A 1 88 ? -13.989 -4.329 23.888 1.00 76.75 88 LEU A N 1
ATOM 633 C CA . LEU A 1 88 ? -14.222 -3.740 25.211 1.00 76.75 88 LEU A CA 1
ATOM 634 C C . LEU A 1 88 ? -15.712 -3.565 25.534 1.00 76.75 88 LEU A C 1
ATOM 636 O O . LEU A 1 88 ? -16.108 -3.793 26.681 1.00 76.75 88 LEU A O 1
ATOM 640 N N . SER A 1 89 ? -16.523 -3.204 24.535 1.00 73.56 89 SER A N 1
ATOM 641 C CA . SER A 1 89 ? -17.963 -2.944 24.672 1.00 73.56 89 SER A CA 1
ATOM 642 C C . SER A 1 89 ? -18.804 -4.215 24.899 1.00 73.56 89 SER A C 1
ATOM 644 O O . SER A 1 89 ? -19.992 -4.108 25.208 1.00 73.56 89 SER A O 1
ATOM 646 N N . ALA A 1 90 ? -18.189 -5.403 24.818 1.00 62.03 90 ALA A N 1
ATOM 647 C CA . ALA A 1 90 ? -18.767 -6.743 24.994 1.00 62.03 90 ALA A CA 1
ATOM 648 C C . ALA A 1 90 ? -19.861 -7.161 23.995 1.00 62.03 90 ALA A C 1
ATOM 650 O O . ALA A 1 90 ? -20.050 -8.354 23.809 1.00 62.03 90 ALA A O 1
ATOM 651 N N . GLU A 1 91 ? -20.516 -6.239 23.298 1.00 53.59 91 GLU A N 1
ATOM 652 C CA . GLU A 1 91 ? -21.446 -6.546 22.212 1.00 53.59 91 GLU A CA 1
ATOM 653 C C . GLU A 1 91 ? -21.398 -5.413 21.187 1.00 53.59 91 GLU A C 1
ATOM 655 O O . GLU A 1 91 ? -22.017 -4.370 21.377 1.00 53.59 91 GLU A O 1
ATOM 660 N N . ALA A 1 92 ? -20.647 -5.601 20.105 1.00 42.84 92 ALA A N 1
ATOM 661 C CA . ALA A 1 92 ? -20.851 -4.820 18.894 1.00 42.84 92 ALA A CA 1
ATOM 662 C C . ALA A 1 92 ? -21.599 -5.717 17.906 1.00 42.84 92 ALA A C 1
ATOM 664 O O . ALA A 1 92 ? -21.046 -6.698 17.402 1.00 42.84 92 ALA A O 1
ATOM 665 N N . LYS A 1 93 ? -22.871 -5.405 17.645 1.00 45.12 93 LYS A N 1
ATOM 666 C CA . LYS A 1 93 ? -23.558 -5.945 16.468 1.00 45.12 93 LYS A CA 1
ATOM 667 C C . LYS A 1 93 ? -22.822 -5.430 15.228 1.00 45.12 93 LYS A C 1
ATOM 669 O O . LYS A 1 93 ? -22.417 -4.270 15.191 1.00 45.12 93 LYS A O 1
ATOM 674 N N . LYS A 1 94 ? -22.628 -6.294 14.226 1.00 43.69 94 LYS A N 1
ATOM 675 C CA . LYS A 1 94 ? -22.187 -5.861 12.893 1.00 43.69 94 LYS A CA 1
ATOM 676 C C . LYS A 1 94 ? -23.255 -4.917 12.343 1.00 43.69 94 LYS A C 1
ATOM 678 O O . LYS A 1 94 ? -24.337 -5.383 12.004 1.00 43.69 94 LYS A O 1
ATOM 683 N N . GLU A 1 95 ? -22.954 -3.629 12.261 1.00 45.38 95 GLU A N 1
ATOM 684 C CA . GLU A 1 95 ? -23.672 -2.720 11.371 1.00 45.38 95 GLU A CA 1
ATOM 685 C C . GLU A 1 95 ? -22.837 -2.455 10.123 1.00 45.38 95 GLU A C 1
ATOM 687 O O . GLU A 1 95 ? -21.603 -2.414 10.160 1.00 45.38 95 GLU A O 1
ATOM 692 N N . GLU A 1 96 ? -23.547 -2.333 9.005 1.00 47.62 96 GLU A N 1
ATOM 693 C CA . GLU A 1 96 ? -22.993 -2.016 7.699 1.00 47.62 96 GLU A CA 1
ATOM 694 C C . GLU A 1 96 ? -22.410 -0.600 7.709 1.00 47.62 96 GLU A C 1
ATOM 696 O O . GLU A 1 96 ? -23.002 0.341 8.239 1.00 47.62 96 GLU A O 1
ATOM 701 N N . GLY A 1 97 ? -21.207 -0.470 7.144 1.00 46.41 97 GLY A N 1
ATOM 702 C CA . GLY A 1 97 ? -20.477 0.790 7.088 1.00 46.41 97 GLY A CA 1
ATOM 703 C C . GLY A 1 97 ? -21.306 1.899 6.443 1.00 46.41 97 GLY A C 1
ATOM 704 O O . GLY A 1 97 ? -22.020 1.675 5.466 1.00 46.41 97 GLY A O 1
ATOM 705 N N . GLY A 1 98 ? -21.195 3.107 6.999 1.00 44.09 98 GLY A N 1
ATOM 706 C CA . GLY A 1 98 ? -21.872 4.287 6.474 1.00 44.09 98 GLY A CA 1
ATOM 707 C C . GLY A 1 98 ? -21.588 4.503 4.986 1.00 44.09 98 GLY A C 1
ATOM 708 O O . GLY A 1 98 ? -20.497 4.211 4.491 1.00 44.09 98 GLY A O 1
ATOM 709 N N . ARG A 1 99 ? -22.586 5.035 4.273 1.00 41.81 99 ARG A N 1
ATOM 710 C CA . ARG A 1 99 ? -22.444 5.472 2.882 1.00 41.81 99 ARG A CA 1
ATOM 711 C C . ARG A 1 99 ? -21.308 6.490 2.793 1.00 41.81 99 ARG A C 1
ATOM 713 O O . ARG A 1 99 ? -21.395 7.561 3.384 1.00 41.81 99 ARG A O 1
ATOM 720 N N . LEU A 1 100 ? -20.263 6.147 2.046 1.00 45.38 100 LEU A N 1
ATOM 721 C CA . LEU A 1 100 ? -19.270 7.120 1.613 1.00 45.38 100 LEU A CA 1
ATOM 722 C C . LEU A 1 100 ? -19.958 8.079 0.640 1.00 45.38 100 LEU A C 1
ATOM 724 O O . LEU A 1 100 ? -20.628 7.635 -0.296 1.00 45.38 100 LEU A O 1
ATOM 728 N N . GLU A 1 101 ? -19.817 9.380 0.871 1.00 46.59 101 GLU A N 1
ATOM 729 C CA . GLU A 1 101 ? -20.151 10.372 -0.144 1.00 46.59 101 GLU A CA 1
ATOM 730 C C . GLU A 1 101 ? -19.171 10.182 -1.301 1.00 46.59 101 GLU A C 1
ATOM 732 O O . GLU A 1 101 ? -17.957 10.304 -1.139 1.00 46.59 101 GLU A O 1
ATOM 737 N N . VAL A 1 102 ? -19.701 9.775 -2.452 1.00 57.41 102 VAL A N 1
ATOM 738 C CA . VAL A 1 102 ? -18.906 9.539 -3.654 1.00 57.41 102 VAL A CA 1
ATOM 739 C C . VAL A 1 102 ? -19.006 10.789 -4.510 1.00 57.41 102 VAL A C 1
ATOM 741 O O . VAL A 1 102 ? -20.099 11.159 -4.942 1.00 57.41 102 VAL A O 1
ATOM 744 N N . GLU A 1 103 ? -17.871 11.436 -4.760 1.00 71.12 103 GLU A N 1
ATOM 745 C CA . GLU A 1 103 ? -17.792 12.497 -5.761 1.00 71.12 103 GLU A CA 1
ATOM 746 C C . GLU A 1 103 ? -18.221 11.955 -7.133 1.00 71.12 103 GLU A C 1
ATOM 748 O O . GLU A 1 103 ? -17.888 10.830 -7.519 1.00 71.12 103 GLU A O 1
ATOM 753 N N . SER A 1 104 ? -18.987 12.742 -7.891 1.00 78.12 104 SER A N 1
ATOM 754 C CA . SER A 1 104 ? -19.429 12.329 -9.222 1.00 78.12 104 SER A CA 1
ATOM 755 C C . SER A 1 104 ? -18.239 12.242 -10.179 1.00 78.12 104 SER A C 1
ATOM 757 O O . SER A 1 104 ? -17.531 13.229 -10.371 1.00 78.12 104 SER A O 1
ATOM 759 N N . VAL A 1 105 ? -18.058 11.095 -10.831 1.00 84.12 105 VAL A N 1
ATOM 760 C CA . VAL A 1 105 ? -16.986 10.868 -11.813 1.00 84.12 105 VAL A CA 1
ATOM 761 C C . VAL A 1 105 ? -17.542 10.744 -13.230 1.00 84.12 105 VAL A C 1
ATOM 763 O O . VAL A 1 105 ? -18.687 10.335 -13.438 1.00 84.12 105 VAL A O 1
ATOM 766 N N . GLU A 1 106 ? -16.722 11.058 -14.235 1.00 89.56 106 GLU A N 1
ATOM 767 C CA . GLU A 1 106 ? -17.096 10.858 -15.635 1.00 89.56 106 GLU A CA 1
ATOM 768 C C . GLU A 1 106 ? -17.375 9.371 -15.911 1.00 89.56 106 GLU A C 1
ATOM 770 O O . GLU A 1 106 ? -16.557 8.495 -15.611 1.00 89.56 106 GLU A O 1
ATOM 775 N N . ARG A 1 107 ? -18.516 9.076 -16.549 1.00 88.19 107 ARG A N 1
ATOM 776 C CA . ARG A 1 107 ? -18.945 7.702 -16.860 1.00 88.19 107 ARG A CA 1
ATOM 777 C C . ARG A 1 107 ? -17.872 6.896 -17.597 1.00 88.19 107 ARG A C 1
ATOM 779 O O . ARG A 1 107 ? -17.708 5.712 -17.318 1.00 88.19 107 ARG A O 1
ATOM 786 N N . ARG A 1 108 ? -17.136 7.519 -18.521 1.00 90.56 108 ARG A N 1
ATOM 787 C CA . ARG A 1 108 ? -16.048 6.872 -19.268 1.00 90.56 108 ARG A CA 1
ATOM 788 C C . ARG A 1 108 ? -14.931 6.380 -18.343 1.00 90.56 108 ARG A C 1
ATOM 790 O O . ARG A 1 108 ? -14.481 5.246 -18.497 1.00 90.56 108 ARG A O 1
ATOM 797 N N . ASN A 1 109 ? -14.530 7.196 -17.372 1.00 87.88 109 ASN A N 1
ATOM 798 C CA . ASN A 1 109 ? -13.464 6.862 -16.425 1.00 87.88 109 ASN A CA 1
ATOM 799 C C . ASN A 1 109 ? -13.936 5.793 -15.433 1.00 87.88 109 ASN A C 1
ATOM 801 O O . ASN A 1 109 ? -13.194 4.860 -15.135 1.00 87.88 109 ASN A O 1
ATOM 805 N N . ALA A 1 110 ? -15.204 5.851 -15.012 1.00 86.88 110 ALA A N 1
ATOM 806 C CA . ALA A 1 110 ? -15.815 4.790 -14.213 1.00 86.88 110 ALA A CA 1
ATOM 807 C C . ALA A 1 110 ? -15.823 3.441 -14.955 1.00 86.88 110 ALA A C 1
ATOM 809 O O . ALA A 1 110 ? -15.391 2.433 -14.400 1.00 86.88 110 ALA A O 1
ATOM 810 N N . ILE A 1 111 ? -16.257 3.418 -16.223 1.00 88.12 111 ILE A N 1
ATOM 811 C CA . ILE A 1 111 ? -16.250 2.203 -17.057 1.00 88.12 111 ILE A CA 1
ATOM 812 C C . ILE A 1 111 ? -14.826 1.655 -17.203 1.00 88.12 111 ILE A C 1
ATOM 814 O O . ILE A 1 111 ? -14.621 0.448 -17.068 1.00 88.12 111 ILE A O 1
ATOM 818 N N . PHE A 1 112 ? -13.842 2.528 -17.446 1.00 91.38 112 PHE A N 1
ATOM 819 C CA . PHE A 1 112 ? -12.440 2.128 -17.541 1.00 91.38 112 PHE A CA 1
ATOM 820 C C . PHE A 1 112 ? -11.968 1.442 -16.255 1.00 91.38 112 PHE A C 1
ATOM 822 O O . PHE A 1 112 ? -11.494 0.306 -16.305 1.00 91.38 112 PHE A O 1
ATOM 829 N N . ASN A 1 113 ? -12.143 2.095 -15.104 1.00 89.06 113 ASN A N 1
ATOM 830 C CA . ASN A 1 113 ? -11.674 1.580 -13.821 1.00 89.06 113 ASN A CA 1
ATOM 831 C C . ASN A 1 113 ? -12.386 0.287 -13.410 1.00 89.06 113 ASN A C 1
ATOM 833 O O . ASN A 1 113 ? -11.727 -0.642 -12.955 1.00 89.06 113 ASN A O 1
ATOM 837 N N . VAL A 1 114 ? -13.697 0.167 -13.641 1.00 91.00 114 VAL A N 1
ATOM 838 C CA . VAL A 1 114 ? -14.427 -1.091 -13.400 1.00 91.00 114 VAL A CA 1
ATOM 839 C C . VAL A 1 114 ? -13.852 -2.225 -14.255 1.00 91.00 114 VAL A C 1
ATOM 841 O O . VAL A 1 114 ? -13.629 -3.327 -13.751 1.00 91.00 114 VAL A O 1
ATOM 844 N N . GLY A 1 115 ? -13.537 -1.959 -15.528 1.00 90.88 115 GLY A N 1
ATOM 845 C CA . GLY A 1 115 ? -12.873 -2.932 -16.398 1.00 90.88 115 GLY A CA 1
ATOM 846 C C . GLY A 1 115 ? -11.482 -3.338 -15.895 1.00 90.88 115 GLY A C 1
ATOM 847 O O . GLY A 1 115 ? -11.096 -4.503 -15.999 1.00 90.88 115 GLY A O 1
ATOM 848 N N . ARG A 1 116 ? -10.733 -2.400 -15.307 1.00 92.88 116 ARG A N 1
ATOM 849 C CA . ARG A 1 116 ? -9.418 -2.649 -14.697 1.00 92.88 116 ARG A CA 1
ATOM 850 C C . ARG A 1 116 ? -9.517 -3.480 -13.427 1.00 92.88 116 ARG A C 1
ATOM 852 O O . ARG A 1 116 ? -8.784 -4.456 -13.301 1.00 92.88 116 ARG A O 1
ATOM 859 N N . SER A 1 117 ? -10.482 -3.188 -12.557 1.00 89.38 117 SER A N 1
ATOM 860 C CA . SER A 1 117 ? -10.772 -4.003 -11.375 1.00 89.38 117 SER A CA 1
ATOM 861 C C . SER A 1 117 ? -11.158 -5.433 -11.752 1.00 89.38 117 SER A C 1
ATOM 863 O O . SER A 1 117 ? -10.629 -6.376 -11.170 1.00 89.38 117 SER A O 1
ATOM 865 N N . ALA A 1 118 ? -12.014 -5.616 -12.763 1.00 91.25 118 ALA A N 1
ATOM 866 C CA . ALA A 1 118 ? -12.368 -6.946 -13.260 1.00 91.25 118 ALA A CA 1
ATOM 867 C C . ALA A 1 118 ? -11.139 -7.707 -13.790 1.00 91.25 118 ALA A C 1
ATOM 869 O O . ALA A 1 118 ? -10.958 -8.887 -13.492 1.00 91.25 118 ALA A O 1
ATOM 870 N N . LEU A 1 119 ? -10.256 -7.022 -14.525 1.00 91.69 119 LEU A N 1
ATOM 871 C CA . LEU A 1 119 ? -9.005 -7.605 -15.010 1.00 91.69 119 LEU A CA 1
ATOM 872 C C . LEU A 1 119 ? -8.052 -7.966 -13.861 1.00 91.69 119 LEU A C 1
ATOM 874 O O . LEU A 1 119 ? -7.417 -9.014 -13.913 1.00 91.69 119 LEU A O 1
ATOM 878 N N . LEU A 1 120 ? -7.979 -7.136 -12.819 1.00 91.00 120 LEU A N 1
ATOM 879 C CA . LEU A 1 120 ? -7.148 -7.378 -11.640 1.00 91.00 120 LEU A CA 1
ATOM 880 C C . LEU A 1 120 ? -7.618 -8.620 -10.879 1.00 91.00 120 LEU A C 1
ATOM 882 O O . LEU A 1 120 ? -6.804 -9.479 -10.547 1.00 91.00 120 LEU A O 1
ATOM 886 N N . ILE A 1 121 ? -8.932 -8.743 -10.666 1.00 90.44 121 ILE A N 1
ATOM 887 C CA . ILE A 1 121 ? -9.553 -9.934 -10.073 1.00 90.44 121 ILE A CA 1
ATOM 888 C C . ILE A 1 121 ? -9.210 -11.170 -10.905 1.00 90.44 121 ILE A C 1
ATOM 890 O O . ILE A 1 121 ? -8.795 -12.179 -10.341 1.00 90.44 121 ILE A O 1
ATOM 894 N N . ASN A 1 122 ? -9.321 -11.084 -12.235 1.00 91.62 122 ASN A N 1
ATOM 895 C CA . ASN A 1 122 ? -8.954 -12.185 -13.119 1.00 91.62 122 ASN A CA 1
ATOM 896 C C . ASN A 1 122 ? -7.481 -12.586 -12.949 1.00 91.62 122 ASN A C 1
ATOM 898 O O . ASN A 1 122 ? -7.212 -13.770 -12.794 1.00 91.62 122 ASN A O 1
ATOM 902 N N . CYS A 1 123 ? -6.544 -11.629 -12.913 1.00 89.69 123 CYS A N 1
ATOM 903 C CA . CYS A 1 123 ? -5.120 -11.920 -12.708 1.00 89.69 123 CYS A CA 1
ATOM 904 C C . CYS A 1 123 ? -4.870 -12.735 -11.428 1.00 89.69 123 CYS A C 1
ATOM 906 O O . CYS A 1 123 ? -4.128 -13.714 -11.457 1.00 89.69 123 CYS A O 1
ATOM 908 N N . PHE A 1 124 ? -5.508 -12.365 -10.311 1.00 89.12 124 PHE A N 1
ATOM 909 C CA . PHE A 1 124 ? -5.372 -13.107 -9.054 1.00 89.12 124 PHE A CA 1
ATOM 910 C C . PHE A 1 124 ? -6.083 -14.463 -9.086 1.00 89.12 124 PHE A C 1
ATOM 912 O O . PHE A 1 124 ? -5.520 -15.452 -8.622 1.00 89.12 124 PHE A O 1
ATOM 919 N N . ALA A 1 125 ? -7.291 -14.527 -9.651 1.00 88.88 125 ALA A N 1
ATOM 920 C CA . ALA A 1 125 ? -8.081 -15.753 -9.718 1.00 88.88 125 ALA A CA 1
ATOM 921 C C . ALA A 1 125 ? -7.420 -16.830 -10.591 1.00 88.88 125 ALA A C 1
ATOM 923 O O . ALA A 1 125 ? -7.468 -18.010 -10.253 1.00 88.88 125 ALA A O 1
ATOM 924 N N . THR A 1 126 ? -6.786 -16.434 -11.697 1.00 89.50 126 THR A N 1
ATOM 925 C CA . THR A 1 126 ? -6.114 -17.359 -12.621 1.00 89.50 126 THR A CA 1
ATOM 926 C C . THR A 1 126 ? -4.621 -17.503 -12.350 1.00 89.50 126 THR A C 1
ATOM 928 O O . THR A 1 126 ? -3.964 -18.287 -13.027 1.00 89.50 126 THR A O 1
ATOM 931 N N . GLN A 1 127 ? -4.072 -16.724 -11.410 1.00 85.81 127 GLN A N 1
ATOM 932 C CA . GLN A 1 127 ? -2.631 -16.593 -11.170 1.00 85.81 127 GLN A CA 1
ATOM 933 C C . GLN A 1 127 ? -1.829 -16.212 -12.435 1.00 85.81 127 GLN A C 1
ATOM 935 O O . GLN A 1 127 ? -0.624 -16.456 -12.514 1.00 85.81 127 GLN A O 1
ATOM 940 N N . ASP A 1 128 ? -2.485 -15.585 -13.421 1.00 86.31 128 ASP A N 1
ATOM 941 C CA . ASP A 1 128 ? -1.857 -15.063 -14.640 1.00 86.31 128 ASP A CA 1
ATOM 942 C C . ASP A 1 128 ? -1.649 -13.556 -14.490 1.00 86.31 128 ASP A C 1
ATOM 944 O O . ASP A 1 128 ? -2.566 -12.748 -14.647 1.00 86.31 128 ASP A O 1
ATOM 948 N N . PHE A 1 129 ? -0.410 -13.179 -14.195 1.00 87.56 129 PHE A N 1
ATOM 949 C CA . PHE A 1 129 ? -0.032 -11.795 -13.947 1.00 87.56 129 PHE A CA 1
ATOM 950 C C . PHE A 1 129 ? 0.514 -11.089 -15.194 1.00 87.56 129 PHE A C 1
ATOM 952 O O . PHE A 1 129 ? 0.939 -9.940 -15.095 1.00 87.56 129 PHE A O 1
ATOM 959 N N . ALA A 1 130 ? 0.446 -11.702 -16.385 1.00 87.19 130 ALA A N 1
ATOM 960 C CA . ALA A 1 130 ? 0.911 -11.076 -17.627 1.00 87.19 130 ALA A CA 1
ATOM 961 C C . ALA A 1 130 ? 0.189 -9.751 -17.930 1.00 87.19 130 ALA A C 1
ATOM 963 O O . ALA A 1 130 ? 0.740 -8.849 -18.559 1.00 87.19 130 ALA A O 1
ATOM 964 N N . LYS A 1 131 ? -1.060 -9.620 -17.467 1.00 89.19 131 LYS A N 1
ATOM 965 C CA . LYS A 1 131 ? -1.878 -8.410 -17.625 1.00 89.19 131 LYS A CA 1
ATOM 966 C C . LYS A 1 131 ? -1.923 -7.547 -16.362 1.00 89.19 131 LYS A C 1
ATOM 968 O O . LYS A 1 131 ? -2.697 -6.593 -16.329 1.00 89.19 131 LYS A O 1
ATOM 973 N N . PHE A 1 132 ? -1.123 -7.849 -15.339 1.00 89.62 132 PHE A N 1
ATOM 974 C CA . PHE A 1 132 ? -1.216 -7.187 -14.039 1.00 89.62 132 PHE A CA 1
ATOM 975 C C . PHE A 1 132 ? -0.899 -5.691 -14.120 1.00 89.62 132 PHE A C 1
ATOM 977 O O . PHE A 1 132 ? -1.699 -4.892 -13.641 1.00 89.62 132 PHE A O 1
ATOM 984 N N . GLN A 1 133 ? 0.167 -5.287 -14.822 1.00 92.06 133 GLN A N 1
ATOM 985 C CA . GLN A 1 133 ? 0.439 -3.862 -15.054 1.00 92.06 133 GLN A CA 1
ATOM 986 C C . GLN A 1 133 ? -0.763 -3.146 -15.679 1.00 92.06 133 GLN A C 1
ATOM 988 O O . GLN A 1 133 ? -1.193 -2.098 -15.198 1.00 92.06 133 GLN A O 1
ATOM 993 N N . LYS A 1 134 ? -1.352 -3.745 -16.720 1.00 91.00 134 LYS A N 1
ATOM 994 C CA . LYS A 1 134 ? -2.536 -3.194 -17.378 1.00 91.00 134 LYS A CA 1
ATOM 995 C C . LYS A 1 134 ? -3.727 -3.147 -16.428 1.00 91.00 134 LYS A C 1
ATOM 997 O O . LYS A 1 134 ? -4.511 -2.220 -16.517 1.00 91.00 134 LYS A O 1
ATOM 1002 N N . ALA A 1 135 ? -3.873 -4.115 -15.528 1.00 90.25 135 ALA A N 1
ATOM 1003 C CA . ALA A 1 135 ? -4.926 -4.151 -14.517 1.00 90.25 135 ALA A CA 1
ATOM 1004 C C . ALA A 1 135 ? -4.756 -3.090 -13.416 1.00 90.25 135 ALA A C 1
ATOM 1006 O O . ALA A 1 135 ? -5.752 -2.638 -12.864 1.00 90.25 135 ALA A O 1
ATOM 1007 N N . SER A 1 136 ? -3.518 -2.680 -13.123 1.00 87.44 136 SER A N 1
ATOM 1008 C CA . SER A 1 136 ? -3.200 -1.639 -12.133 1.00 87.44 136 SER A CA 1
ATOM 1009 C C . SER A 1 136 ? -3.334 -0.200 -12.645 1.00 87.44 136 SER A C 1
ATOM 1011 O O . SER A 1 136 ? -3.118 0.741 -11.886 1.00 87.44 136 SER A O 1
ATOM 1013 N N . GLU A 1 137 ? -3.673 -0.003 -13.922 1.00 88.06 137 GLU A N 1
ATOM 1014 C CA . GLU A 1 137 ? -3.939 1.332 -14.462 1.00 88.06 137 GLU A CA 1
ATOM 1015 C C . GLU A 1 137 ? -5.220 1.919 -13.862 1.00 88.06 137 GLU A C 1
ATOM 1017 O O . GLU A 1 137 ? -6.271 1.277 -13.856 1.00 88.06 137 GLU A O 1
ATOM 1022 N N . ASP A 1 138 ? -5.140 3.176 -13.442 1.00 85.00 138 ASP A N 1
ATOM 1023 C CA . ASP A 1 138 ? -6.223 3.915 -12.803 1.00 85.00 138 ASP A CA 1
ATOM 1024 C C . ASP A 1 138 ? -6.346 5.299 -13.455 1.00 85.00 138 ASP A C 1
ATOM 1026 O O . ASP A 1 138 ? -5.352 6.008 -13.585 1.00 85.00 138 ASP A O 1
ATOM 1030 N N . PHE A 1 139 ? -7.551 5.690 -13.876 1.00 84.06 139 PHE A N 1
ATOM 1031 C CA . PHE A 1 139 ? -7.824 7.028 -14.420 1.00 84.06 139 PHE A CA 1
ATOM 1032 C C . PHE A 1 139 ? -8.502 7.980 -13.433 1.00 84.06 139 PHE A C 1
ATOM 1034 O O . PHE A 1 139 ? -8.619 9.165 -13.733 1.00 84.06 139 PHE A O 1
ATOM 1041 N N . LEU A 1 140 ? -8.954 7.490 -12.279 1.00 79.44 140 LEU A N 1
ATOM 1042 C CA . LEU A 1 140 ? -9.631 8.302 -11.274 1.00 79.44 140 LEU A CA 1
ATOM 1043 C C . LEU A 1 140 ? -8.624 8.953 -10.323 1.00 79.44 140 LEU A C 1
ATOM 1045 O O . LEU A 1 140 ? -8.606 10.175 -10.233 1.00 79.44 140 LEU A O 1
ATOM 1049 N N . ALA A 1 141 ? -7.761 8.181 -9.651 1.00 76.50 141 ALA A N 1
ATOM 1050 C CA . ALA A 1 141 ? -6.825 8.755 -8.676 1.00 76.50 141 ALA A CA 1
ATOM 1051 C C . ALA A 1 141 ? -5.440 9.054 -9.271 1.00 76.50 141 ALA A C 1
ATOM 1053 O O . ALA A 1 141 ? -4.765 9.993 -8.840 1.00 76.50 141 ALA A O 1
ATOM 1054 N N . SER A 1 142 ? -5.005 8.283 -10.275 1.00 77.88 142 SER A N 1
ATOM 1055 C CA . SER A 1 142 ? -3.641 8.384 -10.813 1.00 77.88 142 SER A CA 1
ATOM 1056 C C . SER A 1 142 ? -3.252 9.781 -11.322 1.00 77.88 142 SER A C 1
ATOM 1058 O O . SER A 1 142 ? -2.161 10.219 -10.962 1.00 77.88 142 SER A O 1
ATOM 1060 N N . PRO A 1 143 ? -4.077 10.529 -12.090 1.00 82.12 143 PRO A N 1
ATOM 1061 C CA . PRO A 1 143 ? -3.664 11.836 -12.612 1.00 82.12 143 PRO A CA 1
ATOM 1062 C C . PRO A 1 143 ? -3.255 12.826 -11.512 1.00 82.12 143 PRO A C 1
ATOM 1064 O O . PRO A 1 143 ? -2.151 13.365 -11.551 1.00 82.12 143 PRO A O 1
ATOM 1067 N N . THR A 1 144 ? -4.094 12.985 -10.485 1.00 84.69 144 THR A N 1
ATOM 1068 C CA . THR A 1 144 ? -3.832 13.873 -9.341 1.00 84.69 144 THR A CA 1
ATOM 1069 C C . THR A 1 144 ? -2.619 13.418 -8.530 1.00 84.69 144 THR A C 1
ATOM 1071 O O . THR A 1 144 ? -1.816 14.235 -8.079 1.00 84.69 144 THR A O 1
ATOM 1074 N N . ILE A 1 145 ? -2.455 12.103 -8.354 1.00 85.94 145 ILE A N 1
ATOM 1075 C CA . ILE A 1 145 ? -1.302 11.533 -7.652 1.00 85.94 145 ILE A CA 1
ATOM 1076 C C . ILE A 1 145 ? -0.005 11.825 -8.413 1.00 85.94 145 ILE A C 1
ATOM 1078 O O . ILE A 1 145 ? 0.974 12.240 -7.801 1.00 85.94 145 ILE A O 1
ATOM 1082 N N . LEU A 1 146 ? 0.010 11.627 -9.732 1.00 87.94 146 LEU A N 1
ATOM 1083 C CA . LEU A 1 146 ? 1.198 11.822 -10.564 1.00 87.94 146 LEU A CA 1
ATOM 1084 C C . LEU A 1 146 ? 1.588 13.295 -10.703 1.00 87.94 146 LEU A C 1
ATOM 1086 O O . LEU A 1 146 ? 2.777 13.587 -10.784 1.00 87.94 146 LEU A O 1
ATOM 1090 N N . GLU A 1 147 ? 0.618 14.209 -10.702 1.00 89.69 147 GLU A N 1
ATOM 1091 C CA . GLU A 1 147 ? 0.881 15.650 -10.652 1.00 89.69 147 GLU A CA 1
ATOM 1092 C C . GLU A 1 147 ? 1.573 16.037 -9.339 1.00 89.69 147 GLU A C 1
ATOM 1094 O O . GLU A 1 147 ? 2.578 16.747 -9.337 1.00 89.69 147 GLU A O 1
ATOM 1099 N N . LYS A 1 148 ? 1.077 15.513 -8.212 1.00 91.62 148 LYS A N 1
ATOM 1100 C CA . LYS A 1 148 ? 1.634 15.792 -6.884 1.00 91.62 148 LYS A CA 1
ATOM 1101 C C . LYS A 1 148 ? 2.977 15.099 -6.632 1.00 91.62 148 LYS A C 1
ATOM 1103 O O . LYS A 1 148 ? 3.806 15.614 -5.884 1.00 91.62 148 LYS A O 1
ATOM 1108 N N . PHE A 1 149 ? 3.177 13.920 -7.213 1.00 93.31 149 PHE A N 1
ATOM 1109 C CA . PHE A 1 149 ? 4.310 13.032 -6.957 1.00 93.31 149 PHE A CA 1
ATOM 1110 C C . PHE A 1 149 ? 4.902 12.515 -8.279 1.00 93.31 149 PHE A C 1
ATOM 1112 O O . PHE A 1 149 ? 4.706 11.350 -8.645 1.00 93.31 149 PHE A O 1
ATOM 1119 N N . PRO A 1 150 ? 5.645 13.365 -9.011 1.00 93.81 150 PRO A N 1
ATOM 1120 C CA . PRO A 1 150 ? 6.119 13.048 -10.357 1.00 93.81 150 PRO A CA 1
ATOM 1121 C C . PRO A 1 150 ? 7.102 11.870 -10.399 1.00 93.81 150 PRO A C 1
ATOM 1123 O O . PRO A 1 150 ? 7.175 11.183 -11.418 1.00 93.81 150 PRO A O 1
ATOM 1126 N N . HIS A 1 151 ? 7.802 11.576 -9.293 1.00 95.19 151 HIS A N 1
ATOM 1127 C CA . HIS A 1 151 ? 8.732 10.444 -9.169 1.00 95.19 151 HIS A CA 1
ATOM 1128 C C . HIS A 1 151 ? 8.049 9.076 -9.298 1.00 95.19 151 HIS A C 1
ATOM 1130 O O . HIS A 1 151 ? 8.703 8.089 -9.625 1.00 95.19 151 HIS A O 1
ATOM 1136 N N . ILE A 1 152 ? 6.732 8.987 -9.083 1.00 94.88 152 ILE A N 1
ATOM 1137 C CA . ILE A 1 152 ? 5.998 7.714 -9.136 1.00 94.88 152 ILE A CA 1
ATOM 1138 C C . ILE A 1 152 ? 6.132 7.049 -10.507 1.00 94.88 152 ILE A C 1
ATOM 1140 O O . ILE A 1 152 ? 6.301 5.831 -10.581 1.00 94.88 152 ILE A O 1
ATOM 1144 N N . ARG A 1 153 ? 6.076 7.824 -11.596 1.00 94.31 153 ARG A N 1
ATOM 1145 C CA . ARG A 1 153 ? 6.166 7.291 -12.962 1.00 94.31 153 ARG A CA 1
ATOM 1146 C C . ARG A 1 153 ? 7.536 6.657 -13.262 1.00 94.31 153 ARG A C 1
ATOM 1148 O O . ARG A 1 153 ? 7.536 5.470 -13.590 1.00 94.31 153 ARG A O 1
ATOM 1155 N N . PRO A 1 154 ? 8.673 7.371 -13.150 1.00 96.81 154 PRO A N 1
ATOM 1156 C CA . PRO A 1 154 ? 9.989 6.791 -13.419 1.00 96.81 154 PRO A CA 1
ATOM 1157 C C . PRO A 1 154 ? 10.326 5.635 -12.468 1.00 96.81 154 PRO A C 1
ATOM 1159 O O . PRO A 1 154 ? 10.820 4.609 -12.924 1.00 96.81 154 PRO A O 1
ATOM 1162 N N . VAL A 1 155 ? 9.964 5.720 -11.182 1.00 97.31 155 VAL A N 1
ATOM 1163 C CA . VAL A 1 155 ? 10.190 4.619 -10.226 1.00 97.31 155 VAL A CA 1
ATOM 1164 C C . VAL A 1 155 ? 9.371 3.373 -10.591 1.00 97.31 155 VAL A C 1
ATOM 1166 O O . VAL A 1 155 ? 9.893 2.259 -10.556 1.00 97.31 155 VAL A O 1
ATOM 1169 N N . SER A 1 156 ? 8.106 3.537 -11.000 1.00 95.75 156 SER A N 1
ATOM 1170 C CA . SER A 1 156 ? 7.276 2.411 -11.462 1.00 95.75 156 SER A CA 1
ATOM 1171 C C . SER A 1 156 ? 7.841 1.783 -12.740 1.00 95.75 156 SER A C 1
ATOM 1173 O O . SER A 1 156 ? 7.869 0.562 -12.875 1.00 95.75 156 SER A O 1
ATOM 1175 N N . GLN A 1 157 ? 8.333 2.603 -13.673 1.00 96.06 157 GLN A N 1
ATOM 1176 C CA . GLN A 1 157 ? 8.970 2.125 -14.904 1.00 96.06 157 GLN A CA 1
ATOM 1177 C C . GLN A 1 157 ? 10.270 1.364 -14.624 1.00 96.06 157 GLN A C 1
ATOM 1179 O O . GLN A 1 157 ? 10.496 0.319 -15.230 1.00 96.06 157 GLN A O 1
ATOM 1184 N N . ALA A 1 158 ? 11.085 1.832 -13.677 1.00 97.56 158 ALA A N 1
ATOM 1185 C CA . ALA A 1 158 ? 12.299 1.140 -13.258 1.00 97.56 158 ALA A CA 1
ATOM 1186 C C . ALA A 1 158 ? 11.991 -0.229 -12.632 1.00 97.56 158 ALA A C 1
ATOM 1188 O O . ALA A 1 158 ? 12.650 -1.215 -12.957 1.00 97.56 158 ALA A O 1
ATOM 1189 N N . ALA A 1 159 ? 10.945 -0.320 -11.804 1.00 96.31 159 ALA A N 1
ATOM 1190 C CA . ALA A 1 159 ? 10.493 -1.593 -11.242 1.00 96.31 159 ALA A CA 1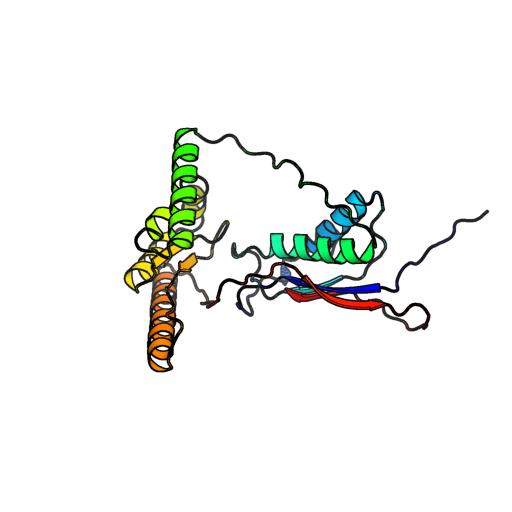
ATOM 1191 C C . ALA A 1 159 ? 10.075 -2.592 -12.336 1.00 96.31 159 ALA A C 1
ATOM 1193 O O . ALA A 1 159 ? 10.474 -3.756 -12.303 1.00 96.31 159 ALA A O 1
ATOM 1194 N N . LEU A 1 160 ? 9.303 -2.130 -13.325 1.00 94.69 160 LEU A N 1
ATOM 1195 C CA . LEU A 1 160 ? 8.879 -2.937 -14.473 1.00 94.69 160 LEU A CA 1
ATOM 1196 C C . LEU A 1 160 ? 10.069 -3.420 -15.307 1.00 94.69 160 LEU A C 1
ATOM 1198 O O . LEU A 1 160 ? 10.155 -4.603 -15.628 1.00 94.69 160 LEU A O 1
ATOM 1202 N N . ALA A 1 161 ? 11.009 -2.525 -15.619 1.00 96.19 161 ALA A N 1
ATOM 1203 C CA . ALA A 1 161 ? 12.221 -2.862 -16.362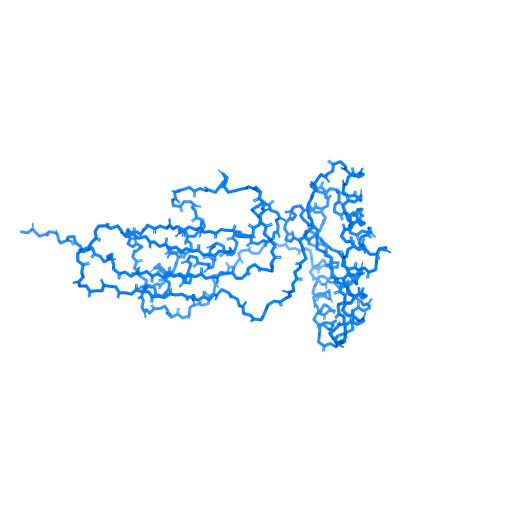 1.00 96.19 161 ALA A CA 1
ATOM 1204 C C . ALA A 1 161 ? 13.101 -3.879 -15.613 1.00 96.19 161 ALA A C 1
ATOM 1206 O O . ALA A 1 161 ? 13.764 -4.703 -16.240 1.00 96.19 161 ALA A O 1
ATOM 1207 N N . ALA A 1 162 ? 13.066 -3.859 -14.278 1.00 94.81 162 ALA A N 1
ATOM 1208 C CA . ALA A 1 162 ? 13.755 -4.815 -13.417 1.00 94.81 162 ALA A CA 1
ATOM 1209 C C . ALA A 1 162 ? 13.010 -6.155 -13.233 1.00 94.81 162 ALA A C 1
ATOM 1211 O O . ALA A 1 162 ? 13.521 -7.039 -12.545 1.00 94.81 162 ALA A O 1
ATOM 1212 N N . GLY A 1 163 ? 11.835 -6.332 -13.851 1.00 91.44 163 GLY A N 1
ATOM 1213 C CA . GLY A 1 163 ? 11.100 -7.600 -13.875 1.00 91.44 163 GLY A CA 1
ATOM 1214 C C . GLY A 1 163 ? 9.886 -7.681 -12.947 1.00 91.44 163 GLY A C 1
ATOM 1215 O O . GLY A 1 163 ? 9.365 -8.776 -12.733 1.00 91.44 163 GLY A O 1
ATOM 1216 N N . ALA A 1 164 ? 9.407 -6.560 -12.397 1.00 92.06 164 ALA A N 1
ATOM 1217 C CA . ALA A 1 164 ? 8.123 -6.542 -11.698 1.00 92.06 164 ALA A CA 1
ATOM 1218 C C . ALA A 1 164 ? 6.962 -6.866 -12.657 1.00 92.06 164 ALA A C 1
ATOM 1220 O O . ALA A 1 164 ? 6.909 -6.379 -13.785 1.00 92.06 164 ALA A O 1
ATOM 1221 N N . SER A 1 165 ? 5.991 -7.653 -12.191 1.00 89.69 165 SER A N 1
ATOM 1222 C CA . SER A 1 165 ? 4.760 -7.971 -12.933 1.00 89.69 165 SER A CA 1
ATOM 1223 C C . SER A 1 165 ? 3.807 -6.773 -13.028 1.00 89.69 165 SER A C 1
ATOM 1225 O O . SER A 1 165 ? 2.970 -6.697 -13.930 1.00 89.69 165 SER A O 1
ATOM 1227 N N . GLY A 1 166 ? 3.936 -5.822 -12.104 1.00 90.94 166 GLY A N 1
ATOM 1228 C CA . GLY A 1 166 ? 3.382 -4.480 -12.241 1.00 90.94 166 GLY A CA 1
ATOM 1229 C C . GLY A 1 166 ? 3.888 -3.539 -11.164 1.00 90.94 166 GLY A C 1
ATOM 1230 O O . GLY A 1 166 ? 4.390 -3.982 -10.133 1.00 90.94 166 GLY A O 1
ATOM 1231 N N . ALA A 1 167 ? 3.742 -2.244 -11.407 1.00 93.38 167 ALA A N 1
ATOM 1232 C CA . ALA A 1 167 ? 4.067 -1.201 -10.457 1.00 93.38 167 ALA A CA 1
ATOM 1233 C C . ALA A 1 167 ? 3.101 -0.016 -10.577 1.00 93.38 167 ALA A C 1
ATOM 1235 O O . ALA A 1 167 ? 2.749 0.420 -11.678 1.00 93.38 167 ALA A O 1
ATOM 1236 N N . CYS A 1 168 ? 2.668 0.504 -9.431 1.00 91.56 168 CYS A N 1
ATOM 1237 C CA . CYS A 1 168 ? 1.721 1.609 -9.344 1.00 91.56 168 CYS A CA 1
ATOM 1238 C C . CYS A 1 168 ? 1.915 2.418 -8.053 1.00 91.56 168 CYS A C 1
ATOM 1240 O O . CYS A 1 168 ? 2.636 2.013 -7.141 1.00 91.56 168 CYS A O 1
ATOM 1242 N N . ALA A 1 169 ? 1.239 3.563 -7.952 1.00 90.75 169 ALA A N 1
ATOM 1243 C CA . ALA A 1 169 ? 1.170 4.317 -6.703 1.00 90.75 169 ALA A CA 1
ATOM 1244 C C . ALA A 1 169 ? 0.449 3.523 -5.596 1.00 90.75 169 ALA A C 1
ATOM 1246 O O . ALA A 1 169 ? -0.498 2.783 -5.869 1.00 90.75 169 ALA A O 1
ATOM 1247 N N . CYS A 1 170 ? 0.855 3.727 -4.342 1.00 86.69 170 CYS A N 1
ATOM 1248 C CA . CYS A 1 170 ? 0.141 3.225 -3.168 1.00 86.69 170 CYS A CA 1
ATOM 1249 C C . CYS A 1 170 ? -0.835 4.273 -2.639 1.00 86.69 170 CYS A C 1
ATOM 1251 O O . CYS A 1 170 ? -0.402 5.352 -2.227 1.00 86.69 170 CYS A O 1
ATOM 1253 N N . GLY A 1 171 ? -2.125 3.940 -2.565 1.00 82.62 171 GLY A N 1
ATOM 1254 C CA . GLY A 1 171 ? -3.131 4.825 -1.976 1.00 82.62 171 GLY A CA 1
ATOM 1255 C C . GLY A 1 171 ? -3.096 6.213 -2.618 1.00 82.62 171 GLY A C 1
ATOM 1256 O O . GLY A 1 171 ? -3.260 6.337 -3.824 1.00 82.62 171 GLY A O 1
ATOM 1257 N N . TYR A 1 172 ? -2.834 7.248 -1.818 1.00 82.19 172 TYR A N 1
ATOM 1258 C CA . TYR A 1 172 ? -2.713 8.636 -2.283 1.00 82.19 172 TYR A CA 1
ATOM 1259 C C . TYR A 1 172 ? -1.262 9.082 -2.557 1.00 82.19 172 TYR A C 1
ATOM 1261 O O . TYR A 1 172 ? -1.013 10.273 -2.735 1.00 82.19 172 TYR A O 1
ATOM 1269 N N . GLY A 1 173 ? -0.300 8.153 -2.565 1.00 84.38 173 GLY A N 1
ATOM 1270 C CA . GLY A 1 173 ? 1.139 8.422 -2.643 1.00 84.38 173 GLY A CA 1
ATOM 1271 C C . GLY A 1 173 ? 1.756 8.862 -1.303 1.00 84.38 173 GLY A C 1
ATOM 1272 O O . GLY A 1 173 ? 1.065 8.916 -0.281 1.00 84.38 173 GLY A O 1
ATOM 1273 N N . PRO A 1 174 ? 3.066 9.181 -1.262 1.00 91.19 174 PRO A N 1
ATOM 1274 C CA . PRO A 1 174 ? 4.050 9.160 -2.356 1.00 91.19 174 PRO A CA 1
ATOM 1275 C C . PRO A 1 174 ? 4.655 7.785 -2.691 1.00 91.19 174 PRO A C 1
ATOM 1277 O O . PRO A 1 174 ? 5.515 7.714 -3.570 1.00 91.19 174 PRO A O 1
ATOM 1280 N N . SER A 1 175 ? 4.298 6.712 -1.979 1.00 92.38 175 SER A N 1
ATOM 1281 C CA . SER A 1 175 ? 4.925 5.403 -2.193 1.00 92.38 175 SER A CA 1
ATOM 1282 C C . SER A 1 175 ? 4.529 4.757 -3.522 1.00 92.38 175 SER A C 1
ATOM 1284 O O . SER A 1 175 ? 3.428 4.965 -4.033 1.00 92.38 175 SER A O 1
ATOM 1286 N N . VAL A 1 176 ? 5.435 3.925 -4.038 1.00 93.38 176 VAL A N 1
ATOM 1287 C CA . VAL A 1 176 ? 5.223 3.037 -5.187 1.00 93.38 176 VAL A CA 1
ATOM 1288 C C . VAL A 1 176 ? 5.217 1.596 -4.686 1.00 93.38 176 VAL A C 1
ATOM 1290 O O . VAL A 1 176 ? 6.095 1.206 -3.917 1.00 93.38 176 VAL A O 1
ATOM 1293 N N . MET A 1 177 ? 4.239 0.811 -5.127 1.00 92.81 177 MET A N 1
ATOM 1294 C CA . MET A 1 177 ? 4.183 -0.634 -4.932 1.00 92.81 177 MET A CA 1
ATOM 1295 C C . MET A 1 177 ? 4.599 -1.308 -6.227 1.00 92.81 177 MET A C 1
ATOM 1297 O O . MET A 1 177 ? 4.076 -0.970 -7.285 1.00 92.81 177 MET A O 1
ATOM 1301 N N . ALA A 1 178 ? 5.486 -2.291 -6.121 1.00 92.56 178 ALA A N 1
ATOM 1302 C CA . ALA A 1 178 ? 5.803 -3.214 -7.197 1.00 92.56 178 ALA A CA 1
ATOM 1303 C C . ALA A 1 178 ? 5.360 -4.624 -6.794 1.00 92.56 178 ALA A C 1
ATOM 1305 O O . ALA A 1 178 ? 5.688 -5.097 -5.706 1.00 92.56 178 ALA A O 1
ATOM 1306 N N . LEU A 1 179 ? 4.608 -5.289 -7.669 1.00 90.06 179 LEU A N 1
ATOM 1307 C CA . LEU A 1 179 ? 4.273 -6.698 -7.527 1.00 90.06 179 LEU A CA 1
ATOM 1308 C C . LEU A 1 179 ? 5.312 -7.528 -8.274 1.00 90.06 179 LEU A C 1
ATOM 1310 O O . LEU A 1 179 ? 5.552 -7.327 -9.463 1.00 90.06 179 LEU A O 1
ATOM 1314 N N . ILE A 1 180 ? 5.876 -8.501 -7.581 1.00 88.38 180 ILE A N 1
ATOM 1315 C CA . ILE A 1 180 ? 6.810 -9.480 -8.123 1.00 88.38 180 ILE A CA 1
ATOM 1316 C C . ILE A 1 180 ? 6.252 -10.878 -7.868 1.00 88.38 180 ILE A C 1
ATOM 1318 O O . ILE A 1 180 ? 5.639 -11.142 -6.831 1.00 88.38 180 ILE A O 1
ATOM 1322 N N . GLN A 1 181 ? 6.458 -11.789 -8.812 1.00 78.06 181 GLN A N 1
ATOM 1323 C CA . GLN A 1 181 ? 6.124 -13.192 -8.607 1.00 78.06 181 GLN A CA 1
ATOM 1324 C C . GLN A 1 181 ? 7.284 -13.891 -7.898 1.00 78.06 181 GLN A C 1
ATOM 1326 O O . GLN A 1 181 ? 8.334 -14.121 -8.494 1.00 78.06 181 GLN A O 1
ATOM 1331 N N . GLY A 1 182 ? 7.087 -14.258 -6.632 1.00 69.06 182 GLY A N 1
ATOM 1332 C CA . GLY A 1 182 ? 7.983 -15.174 -5.931 1.00 69.06 182 GLY A CA 1
ATOM 1333 C C . GLY A 1 182 ? 7.544 -16.616 -6.167 1.00 69.06 182 GLY A C 1
ATOM 1334 O O . GLY A 1 182 ? 6.395 -16.962 -5.894 1.00 69.06 182 GLY A O 1
ATOM 1335 N N . ARG A 1 183 ? 8.429 -17.481 -6.676 1.00 54.53 183 ARG A N 1
ATOM 1336 C CA . ARG A 1 183 ? 8.148 -18.925 -6.724 1.00 54.53 183 ARG A CA 1
ATOM 1337 C C . ARG A 1 183 ? 8.319 -19.502 -5.320 1.00 54.53 183 ARG A C 1
ATOM 1339 O O . ARG A 1 183 ? 9.396 -19.407 -4.741 1.00 54.53 183 ARG A O 1
ATOM 1346 N N . THR A 1 184 ? 7.276 -20.122 -4.781 1.00 44.28 184 THR A N 1
ATOM 1347 C CA . THR A 1 184 ? 7.361 -20.977 -3.592 1.00 44.28 184 THR A CA 1
ATOM 1348 C C . THR A 1 184 ? 7.853 -22.366 -4.002 1.00 44.28 184 THR A C 1
ATOM 1350 O O . THR A 1 184 ? 7.181 -23.060 -4.761 1.00 44.28 184 THR A O 1
ATOM 1353 N N . GLY A 1 185 ? 9.024 -22.773 -3.503 1.00 52.16 185 GLY A N 1
ATOM 1354 C CA . GLY A 1 185 ? 9.563 -24.128 -3.666 1.00 52.16 185 GLY A CA 1
ATOM 1355 C C . GLY A 1 185 ? 11.073 -24.159 -3.911 1.00 52.16 185 GLY A C 1
ATOM 1356 O O . GLY A 1 185 ? 11.560 -23.457 -4.782 1.00 52.16 185 GLY A O 1
ATOM 1357 N N . ASP A 1 186 ? 11.768 -25.014 -3.160 1.00 46.44 186 ASP A N 1
ATOM 1358 C CA . ASP A 1 186 ? 13.209 -25.317 -3.184 1.00 46.44 186 ASP A CA 1
ATOM 1359 C C . ASP A 1 186 ? 14.195 -24.139 -2.995 1.00 46.44 186 ASP A C 1
ATOM 1361 O O . ASP A 1 186 ? 13.985 -23.008 -3.436 1.00 46.44 186 ASP A O 1
ATOM 1365 N N . VAL A 1 187 ? 15.324 -24.403 -2.331 1.00 54.06 187 VAL A N 1
ATOM 1366 C CA . VAL A 1 187 ? 16.306 -23.375 -1.905 1.00 54.06 187 VAL A CA 1
ATOM 1367 C C . VAL A 1 187 ? 16.842 -22.557 -3.094 1.00 54.06 187 VAL A C 1
ATOM 1369 O O . VAL A 1 187 ? 17.127 -21.361 -2.971 1.00 54.06 187 VAL A O 1
ATOM 1372 N N . LEU A 1 188 ? 16.911 -23.172 -4.277 1.00 54.38 188 LEU A N 1
ATOM 1373 C CA . LEU A 1 188 ? 17.362 -22.536 -5.516 1.00 54.38 188 LEU A CA 1
ATOM 1374 C C . LEU A 1 188 ? 16.334 -21.547 -6.090 1.00 54.38 188 LEU A C 1
ATOM 1376 O O . LEU A 1 188 ? 16.724 -20.466 -6.532 1.00 54.38 188 LEU A O 1
ATOM 1380 N N . ALA A 1 189 ? 15.029 -21.848 -6.037 1.00 52.03 189 ALA A N 1
ATOM 1381 C CA . ALA A 1 189 ? 14.014 -20.883 -6.473 1.00 52.03 189 ALA A CA 1
ATOM 1382 C C . ALA A 1 189 ? 13.827 -19.761 -5.441 1.00 52.03 189 ALA A C 1
ATOM 1384 O O . ALA A 1 189 ? 13.573 -18.618 -5.822 1.00 52.03 189 ALA A O 1
ATOM 1385 N N . GLN A 1 190 ? 14.054 -20.054 -4.154 1.00 55.22 190 GLN A N 1
ATOM 1386 C CA . GLN A 1 190 ? 14.132 -19.042 -3.099 1.00 55.22 190 GLN A CA 1
ATOM 1387 C C . GLN A 1 190 ? 15.278 -18.050 -3.368 1.00 55.22 190 GLN A C 1
ATOM 1389 O O . GLN A 1 190 ? 15.088 -16.842 -3.266 1.00 55.22 190 GLN A O 1
ATOM 1394 N N . SER A 1 191 ? 16.447 -18.549 -3.784 1.00 56.81 191 SER A N 1
ATOM 1395 C CA . SER A 1 191 ? 17.621 -17.724 -4.106 1.00 56.81 191 SER A CA 1
ATOM 1396 C C . SER A 1 191 ? 17.373 -16.811 -5.314 1.00 56.81 191 SER A C 1
ATOM 1398 O O . SER A 1 191 ? 17.713 -15.630 -5.276 1.00 56.81 191 SER A O 1
ATOM 1400 N N . ALA A 1 192 ? 16.707 -17.319 -6.357 1.00 57.78 192 ALA A N 1
ATOM 1401 C CA . ALA A 1 192 ? 16.325 -16.525 -7.527 1.00 57.78 192 ALA A CA 1
ATOM 1402 C C . ALA A 1 192 ? 15.237 -15.473 -7.217 1.00 57.78 192 ALA A C 1
ATOM 1404 O O . ALA A 1 192 ? 15.330 -14.343 -7.694 1.00 57.78 192 ALA A O 1
ATOM 1405 N N . SER A 1 193 ? 14.239 -15.808 -6.386 1.00 59.12 193 SER A N 1
ATOM 1406 C CA . SER A 1 193 ? 13.206 -14.861 -5.924 1.00 59.12 193 SER A CA 1
ATOM 1407 C C . SER A 1 193 ? 13.813 -13.725 -5.100 1.00 59.12 193 SER A C 1
ATOM 1409 O O . SER A 1 193 ? 13.514 -12.558 -5.342 1.00 59.12 193 SER A O 1
ATOM 1411 N N . ASN A 1 194 ? 14.730 -14.057 -4.185 1.00 70.50 194 ASN A N 1
ATOM 1412 C CA . ASN A 1 194 ? 15.437 -13.072 -3.368 1.00 70.50 194 ASN A CA 1
ATOM 1413 C C . ASN A 1 194 ? 16.306 -12.139 -4.234 1.00 70.50 194 ASN A C 1
ATOM 1415 O O . ASN A 1 194 ? 16.422 -10.951 -3.940 1.00 70.50 194 ASN A O 1
ATOM 1419 N N . GLN A 1 195 ? 16.888 -12.649 -5.327 1.00 79.88 195 GLN A N 1
ATOM 1420 C CA . GLN A 1 195 ? 17.635 -11.820 -6.274 1.00 79.88 195 GLN A CA 1
ATOM 1421 C C . GLN A 1 195 ? 16.715 -10.865 -7.048 1.00 79.88 195 GLN A C 1
ATOM 1423 O O . GLN A 1 195 ? 17.067 -9.702 -7.237 1.00 79.88 195 GLN A O 1
ATOM 1428 N N . LEU A 1 196 ? 15.534 -11.325 -7.480 1.00 86.56 196 LEU A N 1
ATOM 1429 C CA . LEU A 1 196 ? 14.561 -10.477 -8.175 1.00 86.56 196 LEU A CA 1
ATOM 1430 C C . LEU A 1 196 ? 14.048 -9.351 -7.266 1.00 86.56 196 LEU A C 1
ATOM 1432 O O . LEU A 1 196 ? 14.038 -8.194 -7.680 1.00 86.56 196 LEU A O 1
ATOM 1436 N N . GLU A 1 197 ? 13.696 -9.676 -6.019 1.00 88.06 197 GLU A N 1
ATOM 1437 C CA . GLU A 1 197 ? 13.320 -8.713 -4.974 1.00 88.06 197 GLU A CA 1
ATOM 1438 C C . GLU A 1 197 ? 14.356 -7.593 -4.828 1.00 88.06 197 GLU A C 1
ATOM 1440 O O . GLU A 1 197 ? 14.022 -6.406 -4.875 1.00 88.06 197 GLU A O 1
ATOM 1445 N N . GLN A 1 198 ? 15.630 -7.970 -4.700 1.00 88.19 198 GLN A N 1
ATOM 1446 C CA . GLN A 1 198 ? 16.735 -7.027 -4.550 1.00 88.19 198 GLN A CA 1
ATOM 1447 C C . GLN A 1 198 ? 16.972 -6.198 -5.813 1.00 88.19 198 GLN A C 1
ATOM 1449 O O . GLN A 1 198 ? 17.201 -4.994 -5.713 1.00 88.19 198 GLN A O 1
ATOM 1454 N N . ASN A 1 199 ? 16.898 -6.813 -6.996 1.00 92.06 199 ASN A N 1
ATOM 1455 C CA . ASN A 1 199 ? 17.090 -6.119 -8.268 1.00 92.06 199 ASN A CA 1
ATOM 1456 C C . ASN A 1 199 ? 16.007 -5.058 -8.490 1.00 92.06 199 ASN A C 1
ATOM 1458 O O . ASN A 1 199 ? 16.329 -3.914 -8.813 1.00 92.06 199 ASN A O 1
ATOM 1462 N N . VAL A 1 200 ? 14.740 -5.417 -8.261 1.00 94.56 200 VAL A N 1
ATOM 1463 C CA . VAL A 1 200 ? 13.606 -4.488 -8.353 1.00 94.56 200 VAL A CA 1
ATOM 1464 C C . VAL A 1 200 ? 13.741 -3.380 -7.312 1.00 94.56 200 VAL A C 1
ATOM 1466 O O . VAL A 1 200 ? 13.654 -2.204 -7.663 1.00 94.56 200 VAL A O 1
ATOM 1469 N N . GLY A 1 201 ? 14.035 -3.726 -6.055 1.00 94.00 201 GLY A N 1
ATOM 1470 C CA . GLY A 1 201 ? 14.239 -2.743 -4.991 1.00 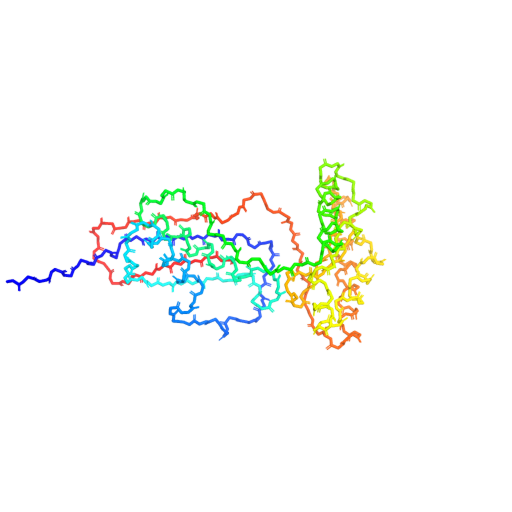94.00 201 GLY A CA 1
ATOM 1471 C C . GLY A 1 201 ? 15.365 -1.753 -5.302 1.00 94.00 201 GLY A C 1
ATOM 1472 O O . GLY A 1 201 ? 15.186 -0.545 -5.158 1.00 94.00 201 GLY A O 1
ATOM 1473 N N . LYS A 1 202 ? 16.509 -2.240 -5.796 1.00 95.69 202 LYS A N 1
ATOM 1474 C CA . LYS A 1 202 ? 17.640 -1.394 -6.191 1.00 95.69 202 LYS A CA 1
ATOM 1475 C C . LYS A 1 202 ? 17.279 -0.476 -7.357 1.00 95.69 202 LYS A C 1
ATOM 1477 O O . LYS A 1 202 ? 17.563 0.712 -7.282 1.00 95.69 202 LYS A O 1
ATOM 1482 N N . ALA A 1 203 ? 16.625 -1.000 -8.395 1.00 97.44 203 ALA A N 1
ATOM 1483 C CA . ALA A 1 203 ? 16.193 -0.199 -9.539 1.00 97.44 203 ALA A CA 1
ATOM 1484 C C . ALA A 1 203 ? 15.237 0.927 -9.119 1.00 97.44 203 ALA A C 1
ATOM 1486 O O . ALA A 1 203 ? 15.375 2.061 -9.571 1.00 97.44 203 ALA A O 1
ATOM 1487 N N . MET A 1 204 ? 14.307 0.635 -8.205 1.00 97.38 204 MET A N 1
ATOM 1488 C CA . MET A 1 204 ? 13.401 1.636 -7.643 1.00 97.38 204 MET A CA 1
ATOM 1489 C C . MET A 1 204 ? 14.139 2.713 -6.839 1.00 97.38 204 MET A C 1
ATOM 1491 O O . MET A 1 204 ? 13.808 3.888 -6.979 1.00 97.38 204 MET A O 1
ATOM 1495 N N . LEU A 1 205 ? 15.124 2.335 -6.014 1.00 96.81 205 LEU A N 1
ATOM 1496 C CA . LEU A 1 205 ? 15.929 3.298 -5.252 1.00 96.81 205 LEU A CA 1
ATOM 1497 C C . LEU A 1 205 ? 16.743 4.203 -6.174 1.00 96.81 205 LEU A C 1
ATOM 1499 O O . LEU A 1 205 ? 16.674 5.417 -6.022 1.00 96.81 205 LEU A O 1
ATOM 1503 N N . THR A 1 206 ? 17.435 3.633 -7.162 1.00 97.56 206 THR A N 1
ATOM 1504 C CA . THR A 1 206 ? 18.219 4.406 -8.135 1.00 97.56 206 THR A CA 1
ATOM 1505 C C . THR A 1 206 ? 17.339 5.390 -8.906 1.00 97.56 206 THR A C 1
ATOM 1507 O O . THR A 1 206 ? 17.662 6.571 -8.974 1.00 97.56 206 THR A O 1
ATOM 1510 N N . ALA A 1 207 ? 16.177 4.954 -9.402 1.00 97.56 207 ALA A N 1
ATOM 1511 C CA . ALA A 1 207 ? 15.240 5.855 -10.075 1.00 97.56 207 ALA A CA 1
ATOM 1512 C C . ALA A 1 207 ? 14.680 6.941 -9.135 1.00 97.56 207 ALA A C 1
ATOM 1514 O O . ALA A 1 207 ? 14.404 8.060 -9.565 1.00 97.56 207 ALA A O 1
ATOM 1515 N N . GLY A 1 208 ? 14.508 6.627 -7.847 1.00 96.19 208 GLY A N 1
ATOM 1516 C CA . GLY A 1 208 ? 14.131 7.602 -6.823 1.00 96.19 208 GLY A CA 1
ATOM 1517 C C . GLY A 1 208 ? 15.208 8.669 -6.622 1.00 96.19 208 GLY A C 1
ATOM 1518 O O . GLY A 1 208 ? 14.896 9.859 -6.653 1.00 96.19 208 GLY A O 1
ATOM 1519 N N . GLU A 1 209 ? 16.470 8.254 -6.495 1.00 96.19 209 GLU A N 1
ATOM 1520 C CA . GLU A 1 209 ? 17.634 9.141 -6.367 1.00 96.19 209 GLU A CA 1
ATOM 1521 C C . GLU A 1 209 ? 17.788 10.060 -7.587 1.00 96.19 209 GLU A C 1
ATOM 1523 O O . GLU A 1 209 ? 17.977 11.266 -7.424 1.00 96.19 209 GLU A O 1
ATOM 1528 N N . GLU A 1 210 ? 17.616 9.530 -8.802 1.00 96.56 210 GLU A N 1
ATOM 1529 C CA . GLU A 1 210 ? 17.598 10.311 -10.050 1.00 96.56 210 GLU A CA 1
ATOM 1530 C C . GLU A 1 210 ? 16.472 11.359 -10.074 1.00 96.56 210 GLU A C 1
ATOM 1532 O O . GLU A 1 210 ? 16.617 12.428 -10.667 1.00 96.56 210 GLU A O 1
ATOM 1537 N N . CYS A 1 211 ? 15.363 11.084 -9.383 1.00 95.62 211 CYS A N 1
ATOM 1538 C CA . CYS A 1 211 ? 14.259 12.023 -9.186 1.00 95.62 211 CYS A CA 1
ATOM 1539 C C . CYS A 1 211 ? 14.441 12.943 -7.967 1.00 95.62 211 CYS A C 1
ATOM 1541 O O . CYS A 1 211 ? 13.506 13.665 -7.618 1.00 95.62 211 CYS A O 1
ATOM 1543 N N . LEU A 1 212 ? 15.605 12.919 -7.307 1.00 94.69 212 LEU A N 1
ATOM 1544 C CA . LEU A 1 212 ? 15.905 13.657 -6.073 1.00 94.69 212 LEU A CA 1
ATOM 1545 C C . LEU A 1 212 ? 14.984 13.290 -4.893 1.00 94.69 212 LEU A C 1
ATOM 1547 O O . LEU A 1 212 ? 14.724 14.108 -4.008 1.00 94.69 212 LEU A O 1
ATOM 1551 N N . VAL A 1 213 ? 14.493 12.049 -4.864 1.00 91.75 213 VAL A N 1
ATOM 1552 C CA . VAL A 1 213 ? 13.646 11.510 -3.797 1.00 91.75 213 VAL A CA 1
ATOM 1553 C C . VAL A 1 213 ? 14.370 10.372 -3.087 1.00 91.75 213 VAL A C 1
ATOM 1555 O O . VAL A 1 213 ? 14.513 9.274 -3.616 1.00 91.75 213 VAL A O 1
ATOM 1558 N N . ASN A 1 214 ? 14.755 10.610 -1.834 1.00 89.81 214 ASN A N 1
ATOM 1559 C CA . ASN A 1 214 ? 15.272 9.551 -0.970 1.00 89.81 214 ASN A CA 1
ATOM 1560 C C . ASN A 1 214 ? 14.128 8.658 -0.476 1.00 89.81 214 ASN A C 1
ATOM 1562 O O . ASN A 1 214 ? 13.069 9.143 -0.063 1.00 89.81 214 ASN A O 1
ATOM 1566 N N . GLY A 1 215 ? 14.356 7.347 -0.470 1.00 87.94 215 GLY A N 1
ATOM 1567 C CA . GLY A 1 215 ? 13.367 6.369 -0.041 1.00 87.94 215 GLY A CA 1
ATOM 1568 C C . GLY A 1 215 ? 13.982 5.147 0.622 1.00 87.94 215 GLY A C 1
ATOM 1569 O O . GLY A 1 215 ? 15.191 5.041 0.799 1.00 87.94 215 GLY A O 1
ATOM 1570 N N . GLN A 1 216 ? 13.111 4.218 0.993 1.00 90.06 216 GLN A N 1
ATOM 1571 C CA . GLN A 1 216 ? 13.484 2.911 1.517 1.00 90.06 216 GLN A CA 1
ATOM 1572 C C . GLN A 1 216 ? 12.634 1.835 0.847 1.00 90.06 216 GLN A C 1
ATOM 1574 O O . GLN A 1 216 ? 11.490 2.098 0.468 1.00 90.06 216 GLN A O 1
ATOM 1579 N N . ILE A 1 217 ? 13.181 0.627 0.725 1.00 89.06 217 ILE A N 1
ATOM 1580 C CA . ILE A 1 217 ? 12.470 -0.528 0.171 1.00 89.06 217 ILE A CA 1
ATOM 1581 C C . ILE A 1 217 ? 11.932 -1.386 1.305 1.00 89.06 217 ILE A C 1
ATOM 1583 O O . ILE A 1 217 ? 12.658 -1.750 2.227 1.00 89.06 217 ILE A O 1
ATOM 1587 N N . LEU A 1 218 ? 10.647 -1.717 1.206 1.00 85.62 218 LEU A N 1
ATOM 1588 C CA . LEU A 1 218 ? 9.936 -2.575 2.141 1.00 85.62 218 LEU A CA 1
ATOM 1589 C C . LEU A 1 218 ? 9.418 -3.776 1.349 1.00 85.62 218 LEU A C 1
ATOM 1591 O O . LEU A 1 218 ? 8.567 -3.620 0.475 1.00 85.62 218 LEU A O 1
ATOM 1595 N N . ILE A 1 219 ? 9.969 -4.959 1.623 1.00 84.56 219 ILE A N 1
ATOM 1596 C CA . ILE A 1 219 ? 9.574 -6.207 0.961 1.00 84.56 219 ILE A CA 1
ATOM 1597 C C . ILE A 1 219 ? 8.581 -6.920 1.860 1.00 84.56 219 ILE A C 1
ATOM 1599 O O . ILE A 1 219 ? 8.880 -7.209 3.018 1.00 84.56 219 ILE A O 1
ATOM 1603 N N . ALA A 1 220 ? 7.409 -7.233 1.319 1.00 81.31 220 ALA A N 1
ATOM 1604 C CA . ALA A 1 220 ? 6.355 -7.826 2.110 1.00 81.31 220 ALA A CA 1
ATOM 1605 C C . ALA A 1 220 ? 5.466 -8.773 1.297 1.00 81.31 220 ALA A C 1
ATOM 1607 O O . ALA A 1 220 ? 5.403 -8.694 0.072 1.00 81.31 220 ALA A O 1
ATOM 1608 N N . LYS A 1 221 ? 4.775 -9.681 1.996 1.00 80.06 221 LYS A N 1
ATOM 1609 C CA . LYS A 1 221 ? 3.883 -10.688 1.405 1.00 80.06 221 LYS A CA 1
ATOM 1610 C C . LYS A 1 221 ? 2.435 -10.446 1.832 1.00 80.06 221 LYS A C 1
ATOM 1612 O O . LYS A 1 221 ? 2.232 -10.093 2.995 1.00 80.06 221 LYS A O 1
ATOM 1617 N N . PRO A 1 222 ? 1.443 -10.660 0.948 1.00 78.06 222 PRO A N 1
ATOM 1618 C CA . PRO A 1 222 ? 0.039 -10.586 1.328 1.00 78.06 222 PRO A CA 1
ATOM 1619 C C . PRO A 1 222 ? -0.250 -11.450 2.557 1.00 78.06 222 PRO A C 1
ATOM 1621 O O . PRO A 1 222 ? 0.282 -12.553 2.684 1.00 78.06 222 PRO A O 1
ATOM 1624 N N . VAL A 1 223 ? -1.098 -10.935 3.440 1.00 75.31 223 VAL A N 1
ATOM 1625 C CA . VAL A 1 223 ? -1.617 -11.657 4.603 1.00 75.31 223 VAL A CA 1
ATOM 1626 C C . VAL A 1 223 ? -3.101 -11.932 4.386 1.00 75.31 223 VAL A C 1
ATOM 1628 O O . VAL A 1 223 ? -3.815 -11.116 3.807 1.00 75.31 223 VAL A O 1
ATOM 1631 N N . ASP A 1 224 ? -3.557 -13.093 4.831 1.00 76.19 224 ASP A N 1
ATOM 1632 C CA . ASP A 1 224 ? -4.953 -13.538 4.782 1.00 76.19 224 ASP A CA 1
ATOM 1633 C C . ASP A 1 224 ? -5.752 -13.118 6.026 1.00 76.19 224 ASP A C 1
ATOM 1635 O O . ASP A 1 224 ? -6.984 -13.115 6.018 1.00 76.19 224 ASP A O 1
ATOM 1639 N N . VAL A 1 225 ? -5.056 -12.703 7.084 1.00 73.25 225 VAL A N 1
ATOM 1640 C CA . VAL A 1 225 ? -5.649 -12.174 8.311 1.00 73.25 225 VAL A CA 1
ATOM 1641 C C 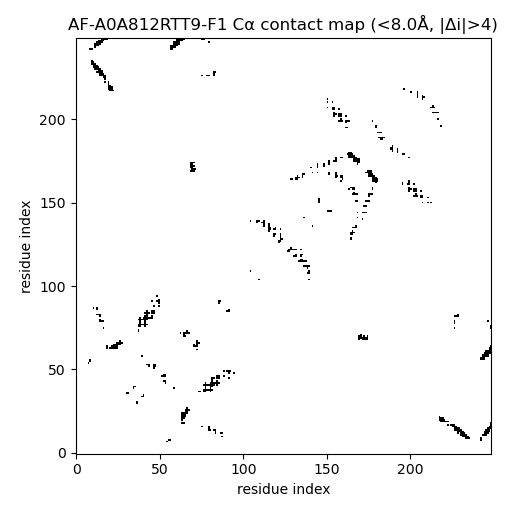. VAL A 1 225 ? -5.576 -10.647 8.305 1.00 73.25 225 VAL A C 1
ATOM 1643 O O . VAL A 1 225 ? -4.516 -10.067 8.093 1.00 73.25 225 VAL A O 1
ATOM 1646 N N . GLY A 1 226 ? -6.710 -9.988 8.559 1.00 73.75 226 GLY A N 1
ATOM 1647 C CA . GLY A 1 226 ? -6.788 -8.540 8.772 1.00 73.75 226 GLY A CA 1
ATOM 1648 C C . GLY A 1 226 ? -6.503 -8.135 10.225 1.00 73.75 226 GLY A C 1
ATOM 1649 O O . GLY A 1 226 ? -5.786 -8.814 10.962 1.00 73.75 226 GLY A O 1
ATOM 1650 N N . ALA A 1 227 ? -7.091 -7.021 10.667 1.00 75.75 227 ALA A N 1
ATOM 1651 C CA . ALA A 1 227 ? -7.021 -6.609 12.068 1.00 75.75 227 ALA A CA 1
ATOM 1652 C C . ALA A 1 227 ? -7.578 -7.703 12.993 1.00 75.75 227 ALA A C 1
ATOM 1654 O O . ALA A 1 227 ? -8.694 -8.182 12.790 1.00 75.75 227 ALA A O 1
ATOM 1655 N N . HIS A 1 228 ? -6.819 -8.080 14.020 1.00 76.06 228 HIS A N 1
ATOM 1656 C CA . HIS A 1 228 ? -7.211 -9.125 14.963 1.00 76.06 228 HIS A CA 1
ATOM 1657 C C . HIS A 1 228 ? -6.719 -8.821 16.382 1.00 76.06 228 HIS A C 1
ATOM 1659 O O . HIS A 1 228 ? -5.766 -8.073 16.605 1.00 76.06 228 HIS A O 1
ATOM 1665 N N . VAL A 1 229 ? -7.395 -9.395 17.375 1.00 74.81 229 VAL A N 1
ATOM 1666 C CA . VAL A 1 229 ? -7.012 -9.258 18.784 1.00 74.81 229 VAL A CA 1
ATOM 1667 C C . VAL A 1 229 ? -5.906 -10.261 19.086 1.00 74.81 229 VAL A C 1
ATOM 1669 O O . VAL A 1 229 ? -6.107 -11.460 18.923 1.00 74.81 229 VAL A O 1
ATOM 1672 N N . VAL A 1 230 ? -4.755 -9.784 19.555 1.00 75.44 230 VAL A N 1
ATOM 1673 C CA . VAL A 1 230 ? -3.616 -10.643 19.929 1.00 75.44 230 VAL A CA 1
ATOM 1674 C C . VAL A 1 230 ? -3.565 -10.938 21.425 1.00 75.44 230 VAL A C 1
ATOM 1676 O O . VAL A 1 230 ? -2.995 -11.943 21.837 1.00 75.44 230 VAL A O 1
ATOM 1679 N N . ALA A 1 231 ? -4.166 -10.087 22.260 1.00 67.31 231 ALA A N 1
ATOM 1680 C CA . ALA A 1 231 ? -4.322 -10.370 23.681 1.00 67.31 231 ALA A CA 1
ATOM 1681 C C . ALA A 1 231 ? -5.494 -9.596 24.288 1.00 67.31 231 ALA A C 1
ATOM 1683 O O . ALA A 1 231 ? -5.705 -8.420 23.992 1.00 67.31 231 ALA A O 1
ATOM 1684 N N . GLN A 1 232 ? -6.193 -10.235 25.223 1.00 60.16 232 GLN A N 1
ATOM 1685 C CA . GLN A 1 232 ? -7.159 -9.591 26.103 1.00 60.16 232 GLN A CA 1
ATOM 1686 C C . GLN A 1 232 ? -6.884 -10.046 27.538 1.00 60.16 232 GLN A C 1
ATOM 1688 O O . GLN A 1 232 ? -6.910 -11.238 27.828 1.00 60.16 232 GLN A O 1
ATOM 1693 N N . LYS A 1 233 ? -6.587 -9.107 28.441 1.00 54.22 233 LYS A N 1
ATOM 1694 C CA . LYS A 1 233 ? -6.433 -9.393 29.878 1.00 54.22 233 LYS A CA 1
ATOM 1695 C C . LYS A 1 233 ? -7.445 -8.567 30.661 1.00 54.22 233 LYS A C 1
ATOM 1697 O O . LYS A 1 233 ? -7.475 -7.343 30.537 1.00 54.22 233 LYS A O 1
ATOM 1702 N N . SER A 1 234 ? -8.266 -9.234 31.465 1.00 41.81 234 SER A N 1
ATOM 1703 C CA . SER A 1 234 ? -9.163 -8.595 32.426 1.00 41.81 234 SER A CA 1
ATOM 1704 C C . SER A 1 234 ? -8.703 -8.969 33.827 1.00 41.81 234 SER A C 1
ATOM 1706 O O . SER A 1 234 ? -8.667 -10.145 34.172 1.00 41.81 234 SER A O 1
ATOM 1708 N N . THR A 1 235 ? -8.316 -7.973 34.616 1.00 38.72 235 THR A N 1
ATOM 1709 C CA . THR A 1 235 ? -8.036 -8.128 36.047 1.00 38.72 235 THR A CA 1
ATOM 1710 C C . THR A 1 235 ? -9.175 -7.465 36.806 1.00 38.72 235 THR A C 1
ATOM 1712 O O . THR A 1 235 ? -9.027 -6.376 37.357 1.00 38.72 235 THR A O 1
ATOM 1715 N N . LEU A 1 236 ? -10.352 -8.090 36.766 1.00 33.41 236 LEU A N 1
ATOM 1716 C CA . LEU A 1 236 ? -11.430 -7.742 37.684 1.00 33.41 236 LEU A CA 1
ATOM 1717 C C . LEU A 1 236 ? -11.019 -8.224 39.082 1.00 33.41 236 LEU A C 1
ATOM 1719 O O . LEU A 1 236 ? -11.029 -9.424 39.334 1.00 33.41 236 LEU A O 1
ATOM 1723 N N . GLY A 1 237 ? -10.607 -7.298 39.959 1.00 35.84 237 GLY A N 1
ATOM 1724 C CA . GLY A 1 237 ? -10.458 -7.573 41.397 1.00 35.84 237 GLY A CA 1
ATOM 1725 C C . GLY A 1 237 ? -9.098 -7.344 42.067 1.00 35.84 237 GLY A C 1
ATOM 1726 O O . GLY A 1 237 ? -8.965 -7.731 43.222 1.00 35.84 237 GLY A O 1
ATOM 1727 N N . GLN A 1 238 ? -8.099 -6.719 41.434 1.00 34.22 238 GLN A N 1
ATOM 1728 C CA . GLN A 1 238 ? -6.869 -6.336 42.149 1.00 34.22 238 GLN A CA 1
ATOM 1729 C C . GLN A 1 238 ? -6.513 -4.869 41.910 1.00 34.22 238 GLN A C 1
ATOM 1731 O O . GLN A 1 238 ? -6.381 -4.415 40.774 1.00 34.22 238 GLN A O 1
ATOM 1736 N N . SER A 1 239 ? -6.432 -4.135 43.020 1.00 34.91 239 SER A N 1
ATOM 1737 C CA . SER A 1 239 ? -6.008 -2.746 43.114 1.00 34.91 239 SER A CA 1
ATOM 1738 C C . SER A 1 239 ? -4.536 -2.643 42.739 1.00 34.91 239 SER A C 1
ATOM 1740 O O . SER A 1 239 ? -3.677 -2.986 43.547 1.00 34.91 239 SER A O 1
ATOM 1742 N N . ASP A 1 240 ? -4.243 -2.169 41.533 1.00 35.31 240 ASP A N 1
ATOM 1743 C CA . ASP A 1 240 ? -2.921 -1.622 41.268 1.00 35.31 240 ASP A CA 1
ATOM 1744 C C . ASP A 1 240 ? -2.985 -0.474 40.258 1.00 35.31 240 ASP A C 1
ATOM 1746 O O . ASP A 1 240 ? -3.630 -0.540 39.204 1.00 35.31 240 ASP A O 1
ATOM 1750 N N . GLU A 1 241 ? -2.345 0.627 40.632 1.00 34.88 241 GLU A N 1
ATOM 1751 C CA . GLU A 1 241 ? -2.284 1.875 39.887 1.00 34.88 241 GLU A CA 1
ATOM 1752 C C . GLU A 1 241 ? -1.494 1.671 38.587 1.00 34.88 241 GLU A C 1
ATOM 1754 O O . GLU A 1 241 ? -0.269 1.591 38.620 1.00 34.88 241 GLU A O 1
ATOM 1759 N N . LYS A 1 242 ? -2.183 1.617 37.433 1.00 33.06 242 LYS A N 1
ATOM 1760 C CA . LYS A 1 242 ? -1.779 2.153 36.101 1.00 33.06 242 LYS A CA 1
ATOM 1761 C C . LYS A 1 242 ? -2.528 1.431 34.966 1.00 33.06 242 LYS A C 1
ATOM 1763 O O . LYS A 1 242 ? -2.028 0.486 34.363 1.00 33.06 242 LYS A O 1
ATOM 1768 N N . SER A 1 243 ? -3.676 1.964 34.555 1.00 35.31 243 SER A N 1
ATOM 1769 C CA . SER A 1 243 ? -4.434 1.495 33.378 1.00 35.31 243 SER A CA 1
ATOM 1770 C C . SER A 1 243 ? -3.726 1.874 32.064 1.00 35.31 243 SER A C 1
ATOM 1772 O O . SER A 1 243 ? -3.332 3.025 31.908 1.00 35.31 243 SER A O 1
ATOM 1774 N N . ARG A 1 244 ? -3.519 0.943 31.118 1.00 36.56 244 ARG A N 1
ATOM 1775 C CA . ARG A 1 244 ? -2.766 1.134 29.850 1.00 36.56 244 ARG A CA 1
ATOM 1776 C C . ARG A 1 244 ? -3.348 0.235 28.732 1.00 36.56 244 ARG A C 1
ATOM 1778 O O . ARG A 1 244 ? -3.294 -0.982 28.872 1.00 36.56 244 ARG A O 1
ATOM 1785 N N . ILE A 1 245 ? -3.883 0.782 27.637 1.00 37.22 245 ILE A N 1
ATOM 1786 C CA . ILE A 1 245 ? -4.165 0.040 26.380 1.00 37.22 245 ILE A CA 1
ATOM 1787 C C . ILE A 1 245 ? -2.867 0.003 25.598 1.00 37.22 245 ILE A C 1
ATOM 1789 O O . ILE A 1 245 ? -2.236 1.038 25.551 1.00 37.22 245 ILE A O 1
ATOM 1793 N N . VAL A 1 246 ? -2.482 -1.122 24.991 1.00 33.22 246 VAL A N 1
ATOM 1794 C CA . VAL A 1 246 ? -1.336 -1.210 24.066 1.00 33.22 246 VAL A CA 1
ATOM 1795 C C . VAL A 1 246 ? -1.826 -1.802 22.756 1.00 33.22 246 VAL A C 1
ATOM 1797 O O . VAL A 1 246 ? -2.376 -2.898 22.760 1.00 33.22 246 VAL A O 1
ATOM 1800 N N . TYR A 1 247 ? -1.657 -1.056 21.676 1.00 35.78 247 TYR A N 1
ATOM 1801 C CA . TYR A 1 247 ? -2.024 -1.327 20.297 1.00 35.78 247 TYR A CA 1
ATOM 1802 C C . TYR A 1 247 ? -0.751 -1.579 19.501 1.00 35.78 247 TYR A C 1
ATOM 1804 O O . TYR A 1 247 ? 0.246 -0.918 19.759 1.00 35.78 247 TYR A O 1
ATOM 1812 N N . PHE A 1 248 ? -0.790 -2.519 18.563 1.00 28.34 248 PHE A N 1
ATOM 1813 C CA . PHE A 1 248 ? 0.321 -2.805 17.665 1.00 28.34 248 PHE A CA 1
ATOM 1814 C C . PHE A 1 248 ? -0.175 -2.706 16.219 1.00 28.34 248 PHE A C 1
ATOM 1816 O O . PHE A 1 248 ? -1.130 -3.363 15.819 1.00 28.34 248 PHE A O 1
ATOM 1823 N N . GLN A 1 249 ? 0.477 -1.879 15.426 1.00 37.94 249 GLN A N 1
ATOM 1824 C CA . GLN A 1 249 ? 0.434 -1.855 13.969 1.00 37.94 249 GLN A CA 1
ATOM 1825 C C . GLN A 1 249 ? 1.757 -2.400 13.482 1.00 37.94 249 GLN A C 1
ATOM 1827 O O . GLN A 1 249 ? 2.755 -2.034 14.136 1.00 37.94 249 GLN A O 1
#

Nearest PDB structures (foldseek):
  4rpf-assembly1_A  TM=6.663E-01  e=2.086E-06  Yersinia pestis Nepal516
  4p52-assembly1_A  TM=5.753E-01  e=1.618E-06  Cytophaga hutchinsonii ATCC 33406
  8t8o-assembly1_C  TM=5.456E-01  e=9.219E+00  Salmonella enterica subsp. enterica serovar Typhimurium

pLDDT: mean 72.78, std 20.89, range [18.11, 97.56]

Solvent-accessible surface area (backbone atoms only — not comparable to full-atom values): 14301 Å² total; per-residue (Å²): 139,86,82,84,85,82,82,84,77,49,74,34,45,25,26,37,27,70,50,55,60,36,77,80,59,77,47,71,90,75,58,55,93,53,76,81,17,44,34,52,43,18,22,38,50,36,25,48,76,60,76,39,78,66,70,91,73,49,84,37,78,45,76,29,45,39,46,90,33,25,72,50,36,65,60,46,33,20,54,36,20,20,53,38,31,28,64,70,64,74,61,62,77,91,72,82,78,79,84,75,88,72,80,91,70,60,68,68,50,52,54,51,38,53,54,16,51,54,45,38,50,46,21,65,76,69,69,48,46,92,53,33,42,68,21,64,51,52,71,78,61,44,62,66,36,43,71,77,33,61,55,43,58,58,22,27,50,31,18,38,76,48,64,29,46,23,47,39,72,25,80,76,25,73,34,68,44,68,44,65,85,67,60,88,62,65,76,69,41,45,52,54,32,54,49,44,54,51,46,21,45,49,34,28,49,53,39,24,50,78,60,75,39,90,81,83,81,67,74,62,61,93,72,94,66,65,73,43,78,77,46,74,52,68,60,86,86,68,94,70,97,74,81,66,30,50,33,40,53

Mean predicted aligned error: 11.83 Å